Protein AF-W1TRA6-F1 (afdb_monomer)

Solvent-accessible surface area (backbone atoms only — not comparable to full-atom values): 19250 Å² total; per-residue (Å²): 145,89,87,81,85,88,68,60,71,65,55,54,52,32,76,76,65,80,54,91,78,86,80,77,79,82,75,81,84,79,90,75,91,81,86,90,72,86,76,73,81,73,82,76,50,39,65,29,49,35,28,29,36,78,81,44,56,52,32,71,88,65,50,73,51,59,74,89,54,41,71,39,74,30,41,27,71,40,44,36,75,48,94,48,99,77,22,70,32,33,32,30,26,48,100,70,77,43,41,40,34,51,74,32,44,49,72,65,74,67,90,50,66,87,36,74,45,66,35,48,90,89,65,43,65,60,58,52,15,58,77,55,74,40,49,51,49,41,41,26,50,71,58,74,49,57,95,84,59,81,88,49,67,67,43,74,37,50,53,55,43,45,57,65,75,72,66,61,69,58,81,48,58,31,53,45,44,28,53,52,50,62,73,40,49,78,34,68,39,58,38,93,74,38,92,63,40,7,37,20,50,26,52,53,28,45,51,39,47,73,76,45,100,50,68,58,78,67,54,46,28,56,49,43,58,60,50,36,46,75,71,69,28,54,66,47,66,60,47,93,94,57,55,63,38,40,26,22,37,41,25,25,44,29,74,97,48,92,44,25,29,36,34,35,23,61,41,67,35,84,65,48,38,46,43,29,37,39,23,35,74,74,68,93,62,73,71,46,98,81,72,53,59,49,72,73,44,92,74,42,32,24,54,20,35,80,46,51,30,34,34,43,94,86,34,38,30,20,38,74,84,62,79,41,73,56,28,30,48,56,25,32,32,33,73,121

Foldseek 3Di:
DPPDPPPDVVVVVCVVQVDDFDDDDDDPDDDDDDDDDDPDQDDAAAFFKKAFAQPFAAFPVRHGDDNVRHRDIFGFHAKAADDDPPARIWTQTPPVRTTHGPVRIDGDHDPQRFGKDAAAVPDDLCNLCVSLVHDSRRQQVQQVHDPPDDDDHRDMTGSRDNPPPCPPPPVDPLQLLLVLLVVQFQHQAADPLDPLGQAFQSSVQVSCVVSHVDGQSPAFLQCSLVSCVVVVWDWWWDDAPDWDARQKKWWFDFPPDPRTHIWGARGTDPQFKGWTKTWDQPDDQDQDPVRDRQCPPPSGHHGIHTFMWTADSVQWIHGPVNPTTGGGTGTITHDD

Structure (mmCIF, N/CA/C/O backbone):
data_AF-W1TRA6-F1
#
_entry.id   AF-W1TRA6-F1
#
loop_
_atom_site.group_PDB
_atom_site.id
_atom_site.type_s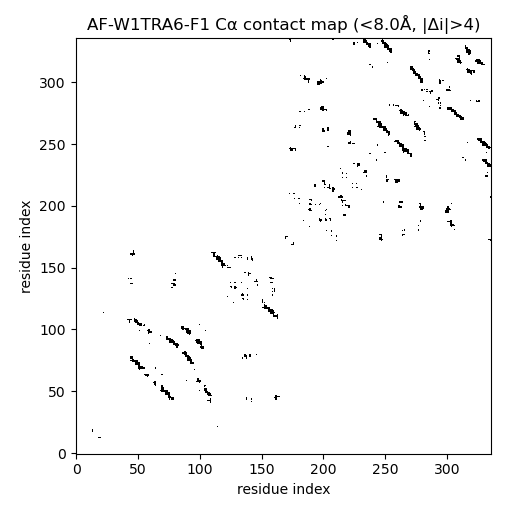ymbol
_atom_site.label_atom_id
_atom_site.label_alt_id
_atom_site.label_comp_id
_atom_site.label_asym_id
_atom_site.label_entity_id
_atom_site.label_seq_id
_atom_site.pdbx_PDB_ins_code
_atom_site.Cartn_x
_atom_site.Cartn_y
_atom_site.Cartn_z
_atom_site.occupancy
_atom_site.B_iso_or_equiv
_atom_site.auth_seq_id
_atom_site.auth_comp_id
_atom_site.auth_asym_id
_atom_site.auth_atom_id
_atom_site.pdbx_PDB_model_num
ATOM 1 N N . MET A 1 1 ? 8.112 -40.734 27.600 1.00 40.75 1 MET A N 1
ATOM 2 C CA . MET A 1 1 ? 8.498 -40.015 26.356 1.00 40.75 1 MET A CA 1
ATOM 3 C C . MET A 1 1 ? 7.394 -39.062 25.860 1.00 40.75 1 MET A C 1
ATOM 5 O O . MET A 1 1 ? 6.904 -39.219 24.749 1.00 40.75 1 MET A O 1
ATOM 9 N N . LYS A 1 2 ? 6.986 -38.050 26.647 1.00 40.84 2 LYS A N 1
ATOM 10 C CA . LYS A 1 2 ? 5.958 -37.070 26.217 1.00 40.84 2 LYS A CA 1
ATOM 11 C C . LYS A 1 2 ? 6.181 -35.637 26.740 1.00 40.84 2 LYS A C 1
ATOM 13 O O . LYS A 1 2 ? 5.244 -34.853 26.801 1.00 40.84 2 LYS A O 1
ATOM 18 N N . THR A 1 3 ? 7.429 -35.267 27.043 1.00 39.16 3 THR A N 1
ATOM 19 C CA . THR A 1 3 ? 7.753 -33.973 27.687 1.00 39.16 3 THR A CA 1
ATOM 20 C C . THR A 1 3 ? 8.986 -33.292 27.080 1.00 39.16 3 THR A C 1
ATOM 22 O O . THR A 1 3 ? 9.830 -32.763 27.786 1.00 39.16 3 THR A O 1
ATOM 25 N N . ARG A 1 4 ? 9.129 -33.328 25.746 1.00 37.06 4 ARG A N 1
ATOM 26 C CA . ARG A 1 4 ? 10.207 -32.613 25.020 1.00 37.06 4 ARG A CA 1
ATOM 27 C C . ARG A 1 4 ? 9.755 -31.875 23.749 1.00 37.06 4 ARG A C 1
ATOM 29 O O . ARG A 1 4 ? 10.585 -31.441 22.965 1.00 37.06 4 ARG A O 1
ATOM 36 N N . LYS A 1 5 ? 8.444 -31.706 23.527 1.00 36.06 5 LYS A N 1
ATOM 37 C CA . LYS A 1 5 ? 7.906 -30.946 22.373 1.00 36.06 5 LYS A CA 1
ATOM 38 C C . LYS A 1 5 ? 7.426 -29.528 22.708 1.00 36.06 5 LYS A C 1
ATOM 40 O O . LYS A 1 5 ? 6.992 -28.810 21.814 1.00 36.06 5 LYS A O 1
ATOM 45 N N . ARG A 1 6 ? 7.534 -29.099 23.968 1.00 45.22 6 ARG A N 1
ATOM 46 C CA . ARG A 1 6 ? 7.081 -27.783 24.439 1.00 45.22 6 ARG A CA 1
ATOM 47 C C . ARG A 1 6 ? 8.267 -26.917 24.872 1.00 45.22 6 ARG A C 1
ATOM 49 O O . ARG A 1 6 ? 8.358 -26.604 26.046 1.00 45.22 6 ARG A O 1
ATOM 56 N N . THR A 1 7 ? 9.214 -26.630 23.969 1.00 50.19 7 THR A N 1
ATOM 57 C CA . THR A 1 7 ? 10.270 -25.608 24.213 1.00 50.19 7 THR A CA 1
ATOM 58 C C . THR A 1 7 ? 11.126 -25.227 22.992 1.00 50.19 7 THR A C 1
ATOM 60 O O . THR A 1 7 ? 12.251 -24.776 23.145 1.00 50.19 7 THR A O 1
ATOM 63 N N . LEU A 1 8 ? 10.623 -25.362 21.760 1.00 35.00 8 LEU A N 1
ATOM 64 C CA . LEU A 1 8 ? 11.332 -24.829 20.577 1.00 35.00 8 LEU A CA 1
ATOM 65 C C . LEU A 1 8 ? 10.635 -23.605 19.974 1.00 35.00 8 LEU A C 1
ATOM 67 O O . LEU A 1 8 ? 11.306 -22.687 19.527 1.00 35.00 8 LEU A O 1
ATOM 71 N N . ARG A 1 9 ? 9.297 -23.525 20.036 1.00 36.19 9 ARG A N 1
ATOM 72 C CA . ARG A 1 9 ? 8.547 -22.361 19.528 1.00 36.19 9 ARG A CA 1
ATOM 73 C C . ARG A 1 9 ? 8.716 -21.096 20.375 1.00 36.19 9 ARG A C 1
ATOM 75 O O . ARG A 1 9 ? 8.796 -20.019 19.807 1.00 36.19 9 ARG A O 1
ATOM 82 N N . GLU A 1 10 ? 8.788 -21.215 21.698 1.00 35.94 10 GLU A N 1
ATOM 83 C CA . GLU A 1 10 ? 8.941 -20.055 22.597 1.00 35.94 10 GLU A CA 1
ATOM 84 C C . GLU A 1 10 ? 10.365 -19.479 22.549 1.00 35.94 10 GLU A C 1
ATOM 86 O O . GLU A 1 10 ? 10.544 -18.263 22.525 1.00 35.94 10 GLU A O 1
ATOM 91 N N . VAL A 1 11 ? 11.374 -20.347 22.415 1.00 35.94 11 VAL A N 1
ATOM 92 C CA . VAL A 1 11 ? 12.784 -19.945 22.287 1.00 35.94 11 VAL A CA 1
ATOM 93 C C . VAL A 1 11 ? 13.057 -19.287 20.926 1.00 35.94 11 VAL A C 1
ATOM 95 O O . VAL A 1 11 ? 13.769 -18.288 20.864 1.00 35.94 11 VAL A O 1
ATOM 98 N N . LEU A 1 12 ? 12.433 -19.770 19.841 1.00 33.88 12 LEU A N 1
ATOM 99 C CA . LEU A 1 12 ? 12.624 -19.195 18.501 1.00 33.88 12 LEU A CA 1
ATOM 100 C C . LEU A 1 12 ? 11.978 -17.805 18.345 1.00 33.88 12 LEU A C 1
ATOM 102 O O . LEU A 1 12 ? 12.498 -16.969 17.615 1.00 33.88 12 LEU A O 1
ATOM 106 N N . VAL A 1 13 ? 10.861 -17.537 19.034 1.00 33.56 13 VAL A N 1
ATOM 107 C CA . VAL A 1 13 ? 10.188 -16.222 18.995 1.00 33.56 13 VAL A CA 1
ATOM 108 C C . VAL A 1 13 ? 10.982 -15.173 19.781 1.00 33.56 13 VAL A C 1
ATOM 110 O O . VAL A 1 13 ? 11.154 -14.056 19.298 1.00 33.56 13 VAL A O 1
ATOM 113 N N . SER A 1 14 ? 11.546 -15.543 20.936 1.00 32.81 14 SER A N 1
ATOM 114 C CA . SER A 1 14 ? 12.425 -14.665 21.726 1.00 32.81 14 SER A CA 1
ATOM 115 C C . SER A 1 14 ? 13.677 -14.238 20.940 1.00 32.81 14 SER A C 1
ATOM 117 O O . SER A 1 14 ? 13.998 -13.048 20.881 1.00 32.81 14 SER A O 1
ATOM 119 N N . ALA A 1 15 ? 14.314 -15.184 20.238 1.00 32.25 15 ALA A N 1
ATOM 120 C CA . ALA A 1 15 ? 15.554 -14.954 19.494 1.00 32.25 15 ALA A CA 1
ATOM 121 C C . ALA A 1 15 ? 15.402 -14.068 18.239 1.00 32.25 15 ALA A C 1
ATOM 123 O O . ALA A 1 15 ? 16.391 -13.514 17.768 1.00 32.25 15 ALA A O 1
ATOM 124 N N . ILE A 1 16 ? 14.186 -13.906 17.702 1.00 35.53 16 ILE A N 1
ATOM 125 C CA . ILE A 1 16 ? 13.935 -13.107 16.485 1.00 35.53 16 ILE A CA 1
ATOM 126 C C . ILE A 1 16 ? 13.454 -11.684 16.823 1.00 35.53 16 ILE A C 1
ATOM 128 O O . ILE A 1 16 ? 13.618 -10.775 16.012 1.00 35.53 16 ILE A O 1
ATOM 132 N N . THR A 1 17 ? 12.884 -11.456 18.014 1.00 39.97 17 THR A N 1
ATOM 133 C CA . THR A 1 17 ? 12.287 -10.151 18.368 1.00 39.97 17 THR A CA 1
ATOM 134 C C . THR A 1 17 ? 12.957 -9.411 19.526 1.00 39.97 17 THR A C 1
ATOM 136 O O . THR A 1 17 ? 12.647 -8.238 19.724 1.00 39.97 17 THR A O 1
ATOM 139 N N . GLY A 1 18 ? 13.838 -10.052 20.304 1.00 32.25 18 GLY A N 1
ATOM 140 C CA . GLY A 1 18 ? 14.474 -9.422 21.471 1.00 32.25 18 GLY A CA 1
ATOM 141 C C . GLY A 1 18 ? 13.477 -8.981 22.554 1.00 32.25 18 GLY A C 1
ATOM 142 O O . GLY A 1 18 ? 13.694 -7.972 23.219 1.00 32.25 18 GLY A O 1
ATOM 143 N N . VAL A 1 19 ? 12.349 -9.688 22.702 1.00 36.12 19 VAL A N 1
ATOM 144 C CA . VAL A 1 19 ? 11.272 -9.336 23.643 1.00 36.12 19 VAL A CA 1
ATOM 145 C C . VAL A 1 19 ? 11.125 -10.425 24.695 1.00 36.12 19 VAL A C 1
ATOM 147 O O . VAL A 1 19 ? 10.826 -11.572 24.369 1.00 36.12 19 VAL A O 1
ATOM 150 N N . GLU A 1 20 ? 11.243 -10.043 25.963 1.00 31.42 20 GLU A N 1
ATOM 151 C CA . GLU A 1 20 ? 10.774 -10.848 27.086 1.00 31.42 20 GLU A CA 1
ATOM 152 C C . GLU A 1 20 ? 9.262 -10.605 27.258 1.00 31.42 20 GLU A C 1
ATOM 154 O O . GLU A 1 20 ? 8.820 -9.523 27.647 1.00 31.42 20 GLU A O 1
ATOM 159 N N . VAL A 1 21 ? 8.441 -11.586 26.872 1.00 35.25 21 VAL A N 1
ATOM 160 C CA . VAL A 1 21 ? 6.974 -11.520 26.971 1.00 35.25 21 VAL A CA 1
ATOM 161 C C . VAL A 1 21 ? 6.545 -12.234 28.251 1.00 35.25 21 VAL A C 1
ATOM 163 O O . VAL A 1 21 ? 6.645 -13.456 28.338 1.00 35.25 21 VAL A O 1
ATOM 166 N N . LYS A 1 22 ? 6.020 -11.500 29.239 1.00 34.78 22 LYS A N 1
ATOM 167 C CA . LYS A 1 22 ? 5.348 -12.120 30.391 1.00 34.78 22 LYS A CA 1
ATOM 168 C C . LYS A 1 22 ? 3.914 -12.486 30.018 1.00 34.78 22 LYS A C 1
ATOM 170 O O . LYS A 1 22 ? 3.011 -11.659 30.083 1.00 34.78 22 LYS A O 1
ATOM 175 N N . THR A 1 23 ? 3.691 -13.744 29.656 1.00 30.03 23 THR A N 1
ATOM 176 C CA . THR A 1 23 ? 2.351 -14.342 29.684 1.00 30.03 23 THR A CA 1
ATOM 177 C C . THR A 1 23 ? 1.952 -14.604 31.131 1.00 30.03 23 THR A C 1
ATOM 179 O O . THR A 1 23 ? 2.530 -15.473 31.782 1.00 30.03 23 THR A O 1
ATOM 182 N N . ILE A 1 24 ? 0.964 -13.870 31.640 1.00 31.66 24 ILE A N 1
ATOM 183 C CA . ILE A 1 24 ? 0.306 -14.217 32.902 1.00 31.66 24 ILE A CA 1
ATOM 184 C C . ILE A 1 24 ? -0.735 -15.289 32.573 1.00 31.66 24 ILE A C 1
ATOM 186 O O . ILE A 1 24 ? -1.640 -15.063 31.771 1.00 31.66 24 ILE A O 1
ATOM 190 N N . VAL A 1 25 ? -0.578 -16.479 33.154 1.00 28.67 25 VAL A N 1
ATOM 191 C CA . VAL A 1 25 ? -1.605 -17.525 33.104 1.00 28.67 25 VAL A CA 1
ATOM 192 C C . VAL A 1 25 ? -2.784 -17.038 33.955 1.00 28.67 25 VAL A C 1
ATOM 194 O O . VAL A 1 25 ? -2.556 -16.683 35.112 1.00 28.67 25 VAL A O 1
ATOM 197 N N . PRO A 1 26 ? -4.020 -16.977 33.431 1.00 28.27 26 PRO A N 1
ATOM 198 C CA . PRO A 1 26 ? -5.157 -16.566 34.239 1.00 28.27 26 PRO A CA 1
ATOM 199 C C . PRO A 1 26 ? -5.402 -17.595 35.348 1.00 28.27 26 PRO A C 1
ATOM 201 O O . PRO A 1 26 ? -5.515 -18.794 35.083 1.00 28.27 26 PRO A O 1
ATOM 204 N N . SER A 1 27 ? -5.481 -17.119 36.590 1.00 24.61 27 SER A N 1
ATOM 205 C CA . SER A 1 27 ? -5.966 -17.909 37.722 1.00 24.61 27 SER A CA 1
ATOM 206 C C . SER A 1 27 ? -7.404 -18.376 37.449 1.00 24.61 27 SER A C 1
ATOM 208 O O . SER A 1 27 ? -8.185 -17.609 36.875 1.00 24.61 27 SER A O 1
ATOM 210 N N . PRO A 1 28 ? -7.787 -19.605 37.841 1.00 24.41 28 PRO A N 1
ATOM 211 C CA . PRO A 1 28 ? -9.157 -20.078 37.674 1.00 24.41 28 PRO A CA 1
ATOM 212 C C . PRO A 1 28 ? -10.134 -19.173 38.449 1.00 24.41 28 PRO A C 1
ATOM 214 O O . PRO A 1 28 ? -9.798 -18.718 39.546 1.00 24.41 28 PRO A O 1
ATOM 217 N N . PRO A 1 29 ? -11.328 -18.884 37.899 1.00 29.11 29 PRO A N 1
ATOM 218 C CA . PRO A 1 29 ? -12.287 -18.009 38.555 1.00 29.11 29 PRO A CA 1
ATOM 219 C C . PRO A 1 29 ? -12.791 -18.652 39.851 1.00 29.11 29 PRO A C 1
ATOM 221 O O . PRO A 1 29 ? -13.374 -19.735 39.837 1.00 29.11 29 PRO A O 1
ATOM 224 N N . SER A 1 30 ? -12.565 -17.956 40.967 1.00 25.48 30 SER A N 1
ATOM 225 C CA . SER A 1 30 ? -13.225 -18.235 42.240 1.00 25.48 30 SER A CA 1
ATOM 226 C C . SER A 1 30 ? -14.716 -17.929 42.100 1.00 25.48 30 SER A C 1
ATOM 228 O O . SER A 1 30 ? -15.107 -16.836 41.684 1.00 25.48 30 SER A O 1
ATOM 230 N N . SER A 1 31 ? -15.548 -18.916 42.408 1.00 26.72 31 SER A N 1
ATOM 231 C CA . SER A 1 31 ? -17.000 -18.826 42.384 1.00 26.72 31 SER A CA 1
ATOM 232 C C . SER A 1 31 ? -17.516 -17.998 43.560 1.00 26.72 31 SER A C 1
ATOM 234 O O . SER A 1 31 ? -17.548 -18.496 44.681 1.00 26.72 31 SER A O 1
ATOM 236 N N . THR A 1 32 ? -18.013 -16.791 43.295 1.00 25.30 32 THR A N 1
ATOM 237 C CA . THR A 1 32 ? -19.044 -16.154 44.131 1.00 25.30 32 THR A CA 1
ATOM 238 C C . THR A 1 32 ? -19.856 -15.169 43.294 1.00 25.30 32 THR A C 1
ATOM 240 O O . THR A 1 32 ? -19.314 -14.267 42.661 1.00 25.30 32 THR A O 1
ATOM 243 N N . VAL A 1 33 ? -21.166 -15.401 43.278 1.00 31.25 33 VAL A N 1
ATOM 244 C CA . VAL A 1 33 ? -22.212 -14.618 42.611 1.00 31.25 33 VAL A CA 1
ATOM 245 C C . VAL A 1 33 ? -22.435 -13.295 43.354 1.00 31.25 33 VAL A C 1
ATOM 247 O O . VAL A 1 33 ? -22.518 -13.289 44.579 1.00 31.25 33 VAL A O 1
ATOM 250 N N . GLY A 1 34 ? -22.591 -12.192 42.616 1.00 22.73 34 GLY A N 1
ATOM 251 C CA . GLY A 1 34 ? -22.995 -10.883 43.140 1.00 22.73 34 GLY A CA 1
ATOM 252 C C . GLY A 1 34 ? -23.420 -9.935 42.014 1.00 22.73 34 GLY A C 1
ATOM 253 O O . GLY A 1 34 ? -22.661 -9.687 41.086 1.00 22.73 34 GLY A O 1
ATOM 254 N N . SER A 1 35 ? -24.668 -9.474 42.082 1.00 26.52 35 SER A N 1
ATOM 255 C CA . SER A 1 35 ? -25.428 -8.726 41.070 1.00 26.52 35 SER A CA 1
ATOM 256 C C . SER A 1 35 ? -25.075 -7.228 40.978 1.00 26.52 35 SER A C 1
ATOM 258 O O . SER A 1 35 ? -24.574 -6.637 41.929 1.00 26.52 35 SER A O 1
ATOM 260 N N . SER A 1 36 ? -25.504 -6.615 39.866 1.00 27.03 36 SER A N 1
ATOM 261 C CA . SER A 1 36 ? -25.770 -5.183 39.627 1.00 27.03 36 SER A CA 1
ATOM 262 C C . SER A 1 36 ? -24.609 -4.279 39.179 1.00 27.03 36 SER A C 1
ATOM 264 O O . SER A 1 36 ? -23.865 -3.693 39.955 1.00 27.03 36 SER A O 1
ATOM 266 N N . GLY A 1 37 ? -24.541 -4.088 37.861 1.00 24.66 37 GLY A N 1
ATOM 267 C CA . GLY A 1 37 ? -23.841 -2.995 37.195 1.00 24.66 37 GLY A CA 1
ATOM 268 C C . GLY A 1 37 ? -24.177 -3.042 35.707 1.00 24.66 37 GLY A C 1
ATOM 269 O O . GLY A 1 37 ? -23.977 -4.075 35.071 1.00 24.66 37 GLY A O 1
ATOM 270 N N . THR A 1 38 ? -24.737 -1.965 35.149 1.00 23.64 38 THR A N 1
ATOM 271 C CA . THR A 1 38 ? -24.957 -1.828 33.700 1.00 23.64 38 THR A CA 1
ATOM 272 C C . THR A 1 38 ? -23.654 -2.186 32.976 1.00 23.64 38 THR A C 1
ATOM 274 O O . THR A 1 38 ? -22.632 -1.557 33.269 1.00 23.64 38 THR A O 1
ATOM 277 N N . PRO A 1 39 ? -23.628 -3.186 32.073 1.00 28.61 39 PRO A N 1
ATOM 278 C CA . PRO A 1 39 ? -22.378 -3.605 31.465 1.00 28.61 39 PRO A CA 1
ATOM 279 C C . PRO A 1 39 ? -21.816 -2.438 30.654 1.00 28.61 39 PRO A C 1
A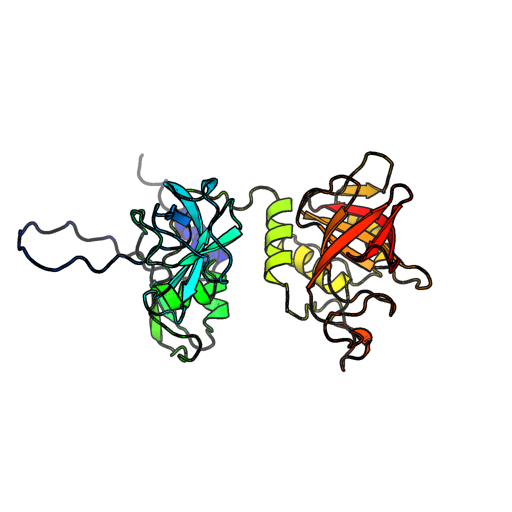TOM 281 O O . PRO A 1 39 ? -22.453 -1.955 29.717 1.00 28.61 39 PRO A O 1
ATOM 284 N N . SER A 1 40 ? -20.623 -1.968 31.026 1.00 35.50 40 SER A N 1
ATOM 285 C CA . SER A 1 40 ? -19.842 -1.041 30.207 1.00 35.50 40 SER A CA 1
ATOM 286 C C . SER A 1 40 ? -19.758 -1.623 28.797 1.00 35.50 40 SER A C 1
ATOM 288 O O . SER A 1 40 ? -19.234 -2.728 28.624 1.00 35.50 40 SER A O 1
ATOM 290 N N . LYS A 1 41 ? -20.339 -0.923 27.809 1.00 54.94 41 LYS A N 1
ATOM 291 C CA . LYS A 1 41 ? -20.381 -1.367 26.408 1.00 54.94 41 LYS A CA 1
ATOM 292 C C . LYS A 1 41 ? -18.944 -1.703 26.001 1.00 54.94 41 LYS A C 1
ATOM 294 O O . LYS A 1 41 ? -18.084 -0.822 25.964 1.00 54.94 41 LYS A O 1
ATOM 299 N N . SER A 1 42 ? -18.664 -2.993 25.824 1.00 66.69 42 SER A N 1
ATOM 300 C CA . SER A 1 42 ? -17.303 -3.484 25.617 1.00 66.69 42 SER A CA 1
ATOM 301 C C . SER A 1 42 ? -16.724 -2.855 24.352 1.00 66.69 42 SER A C 1
ATOM 303 O O . SER A 1 42 ? -17.406 -2.767 23.334 1.00 66.69 42 SER A O 1
ATOM 305 N N . ILE A 1 43 ? -15.475 -2.388 24.417 1.00 79.88 43 ILE A N 1
ATOM 306 C CA . ILE A 1 43 ? -14.810 -1.789 23.257 1.00 79.88 43 ILE A CA 1
ATOM 307 C C . ILE A 1 43 ? -14.618 -2.877 22.203 1.00 79.88 43 ILE A C 1
ATOM 309 O O . ILE A 1 43 ? -13.921 -3.858 22.452 1.00 79.88 43 ILE A O 1
ATOM 313 N N . TYR A 1 44 ? -15.192 -2.676 21.020 1.00 87.12 44 TYR A N 1
ATOM 314 C CA . TYR A 1 44 ? -14.917 -3.531 19.870 1.00 87.12 44 TYR A CA 1
ATOM 315 C C . TYR A 1 44 ? -13.535 -3.231 19.292 1.00 87.12 44 TYR A C 1
ATOM 317 O O . TYR A 1 44 ? -13.182 -2.067 19.072 1.00 87.12 44 TYR A O 1
ATOM 325 N N . LEU A 1 45 ? -12.748 -4.274 19.053 1.00 83.31 45 LEU A N 1
ATOM 326 C CA . LEU A 1 45 ? -11.384 -4.166 18.548 1.00 83.31 45 LEU A CA 1
ATOM 327 C C . LEU A 1 45 ? -11.328 -4.519 17.063 1.00 83.31 45 LEU A C 1
ATOM 329 O O . LEU A 1 45 ? -12.235 -5.133 16.504 1.00 83.31 45 LEU A O 1
ATOM 333 N N . VAL A 1 46 ? -10.227 -4.150 16.405 1.00 77.56 46 VAL A N 1
ATOM 334 C CA . VAL A 1 46 ? -9.939 -4.621 15.040 1.00 77.56 46 VAL A CA 1
ATOM 335 C C . VAL A 1 46 ? -10.140 -6.144 14.978 1.00 77.56 46 VAL A C 1
ATOM 337 O O . VAL A 1 46 ? -9.909 -6.847 15.954 1.00 77.56 46 VAL A O 1
ATOM 340 N N . GLY A 1 47 ? -10.635 -6.669 13.860 1.00 74.25 47 GLY A N 1
ATOM 341 C CA . GLY A 1 47 ? -10.900 -8.100 13.695 1.00 74.25 47 GLY A CA 1
ATOM 342 C C . GLY A 1 47 ? -12.197 -8.626 14.322 1.00 74.25 47 GLY A C 1
ATOM 343 O O . GLY A 1 47 ? -12.646 -9.690 13.886 1.00 74.25 47 GLY A O 1
ATOM 344 N N . ASP A 1 48 ? -12.835 -7.896 15.246 1.00 84.06 48 ASP A N 1
ATOM 345 C CA . ASP A 1 48 ? -14.202 -8.206 15.681 1.00 84.06 48 ASP A CA 1
ATOM 346 C C . ASP A 1 48 ? -15.192 -8.041 14.520 1.00 84.06 48 ASP A C 1
ATOM 348 O O . ASP A 1 48 ? -14.866 -7.522 13.448 1.00 84.06 48 ASP A O 1
ATOM 352 N N . SER A 1 49 ? -16.412 -8.535 14.708 1.00 87.62 49 SER A N 1
ATOM 353 C CA . SER A 1 49 ? -17.484 -8.429 13.721 1.00 87.62 49 SER A CA 1
ATOM 354 C C . SER A 1 49 ? -18.671 -7.684 14.311 1.00 87.62 49 SER A C 1
ATOM 356 O O . SER A 1 49 ? -19.131 -8.015 15.401 1.00 87.62 49 SER A O 1
ATOM 358 N N . LEU A 1 50 ? -19.146 -6.681 13.579 1.00 90.81 50 LEU A N 1
ATOM 359 C CA . LEU A 1 50 ? -20.223 -5.791 13.982 1.00 90.81 50 LEU A CA 1
ATOM 360 C C . LEU A 1 50 ? -21.368 -5.837 12.996 1.00 90.81 50 LEU A C 1
ATOM 362 O O . LEU A 1 50 ? -21.169 -5.700 11.788 1.00 90.81 50 LEU A O 1
ATOM 366 N N . ARG A 1 51 ? -22.572 -5.974 13.534 1.00 94.38 51 ARG A N 1
ATOM 367 C CA . ARG A 1 51 ? -23.810 -5.787 12.801 1.00 94.38 51 ARG A CA 1
ATOM 368 C C . ARG A 1 51 ? -24.145 -4.304 12.748 1.00 94.38 51 ARG A C 1
ATOM 370 O O . ARG A 1 51 ? -24.181 -3.649 13.786 1.00 94.38 51 ARG A O 1
ATOM 377 N N . VAL A 1 52 ? -24.400 -3.782 11.549 1.00 93.69 52 VAL A N 1
ATOM 378 C CA . VAL A 1 52 ? -24.925 -2.418 11.379 1.00 93.69 52 VAL A CA 1
ATOM 379 C C . VAL A 1 52 ? -26.414 -2.434 11.699 1.00 93.69 52 VAL A C 1
ATOM 381 O O . VAL A 1 52 ? -27.167 -3.219 11.123 1.00 93.69 52 VAL A O 1
ATOM 384 N N . LEU A 1 53 ? -26.845 -1.586 12.625 1.00 95.56 53 LEU A N 1
ATOM 385 C CA . LEU A 1 53 ? -28.206 -1.605 13.150 1.00 95.56 53 LEU A CA 1
ATOM 386 C C . LEU A 1 53 ? -29.223 -1.053 12.132 1.00 95.56 53 LEU A C 1
ATOM 388 O O . LEU A 1 53 ? -28.888 -0.162 11.347 1.00 95.56 53 LEU A O 1
ATOM 392 N N . PRO A 1 54 ? -30.480 -1.540 12.127 1.00 95.44 54 PRO A N 1
ATOM 393 C CA . PRO A 1 54 ? -31.516 -1.059 11.205 1.00 95.44 54 PRO A CA 1
ATOM 394 C C . PRO A 1 54 ? -31.794 0.449 11.278 1.00 95.44 54 PRO A C 1
ATOM 396 O O . PRO A 1 54 ? -32.146 1.054 10.266 1.00 95.44 54 PRO A O 1
ATOM 399 N N . HIS A 1 55 ? -31.607 1.071 12.447 1.00 95.00 55 HIS A N 1
ATOM 400 C CA . HIS A 1 55 ? -31.807 2.511 12.637 1.00 95.00 55 HIS A CA 1
ATOM 401 C C . HIS A 1 55 ? -30.638 3.373 12.148 1.00 95.00 55 HIS A C 1
ATOM 403 O O . HIS A 1 55 ? -30.761 4.595 12.147 1.00 95.00 55 HIS A O 1
ATOM 409 N N . ALA A 1 56 ? -29.517 2.777 11.733 1.00 93.44 56 ALA A N 1
ATOM 410 C CA . ALA A 1 56 ? -28.352 3.522 11.275 1.00 93.44 56 ALA A CA 1
ATOM 411 C C . ALA A 1 56 ? -28.713 4.383 10.050 1.00 93.44 56 ALA A C 1
ATOM 413 O O . ALA A 1 56 ? -29.205 3.872 9.035 1.00 93.44 56 ALA A O 1
ATOM 414 N N . THR A 1 57 ? -28.488 5.697 10.134 1.00 91.62 57 THR A N 1
ATOM 415 C CA . THR A 1 57 ? -28.908 6.642 9.081 1.00 91.62 57 THR A CA 1
ATOM 416 C C . THR A 1 57 ? -27.750 7.143 8.228 1.00 91.62 57 THR A C 1
ATOM 418 O O . THR A 1 57 ? -27.875 7.159 7.002 1.00 91.62 57 THR A O 1
ATOM 421 N N . HIS A 1 58 ? -26.622 7.504 8.842 1.00 90.56 58 HIS A N 1
ATOM 422 C CA . HIS A 1 58 ? -25.480 8.106 8.159 1.00 90.56 58 HIS A CA 1
ATOM 423 C C . HIS A 1 58 ? -24.163 7.485 8.622 1.00 90.56 58 HIS A C 1
ATOM 425 O O . HIS A 1 58 ? -23.992 7.135 9.788 1.00 90.56 58 HIS A O 1
ATOM 431 N N . TYR A 1 59 ? -23.217 7.359 7.695 1.00 86.44 59 TYR A N 1
ATOM 432 C CA . TYR A 1 59 ? -21.832 7.070 8.031 1.00 86.44 59 TYR A CA 1
ATOM 433 C C . TYR A 1 59 ? -21.253 8.222 8.852 1.00 86.44 59 TYR A C 1
ATOM 435 O O . TYR A 1 59 ? -21.744 9.350 8.807 1.00 86.44 59 TYR A O 1
ATOM 443 N N . GLN A 1 60 ? -20.137 7.974 9.533 1.00 87.62 60 GLN A N 1
ATOM 444 C CA . GLN A 1 60 ? -19.403 9.003 10.275 1.00 87.62 60 GLN A CA 1
ATOM 445 C C . GLN A 1 60 ? -19.085 10.238 9.413 1.00 87.62 60 GLN A C 1
ATOM 447 O O . GLN A 1 60 ? -19.018 11.350 9.933 1.00 87.62 60 GLN A O 1
ATOM 452 N N . THR A 1 61 ? -18.880 10.037 8.112 1.00 76.38 61 THR A N 1
ATOM 453 C CA . THR A 1 61 ? -18.573 11.050 7.093 1.00 76.38 61 THR A CA 1
ATOM 454 C C . THR A 1 61 ? -19.803 11.809 6.571 1.00 76.38 61 THR A C 1
ATOM 456 O O . THR A 1 61 ? -19.651 12.702 5.744 1.00 76.38 61 THR A O 1
ATOM 459 N N . GLY A 1 62 ? -21.008 11.485 7.050 1.00 79.25 62 GLY A N 1
ATOM 460 C CA . GLY A 1 62 ? -22.250 12.200 6.748 1.00 79.25 62 GLY A CA 1
ATOM 461 C C . GLY A 1 62 ? -23.055 11.654 5.566 1.00 79.25 62 GLY A C 1
ATOM 462 O O . GLY A 1 62 ? -24.207 12.036 5.404 1.00 79.25 62 GLY A O 1
ATOM 463 N N . GLN A 1 63 ? -22.517 10.742 4.749 1.00 76.44 63 GLN A N 1
ATOM 464 C CA . GLN A 1 63 ? -23.285 10.102 3.673 1.00 76.44 63 GLN A CA 1
ATOM 465 C C . GLN A 1 63 ? -24.336 9.145 4.249 1.00 76.44 63 GLN A C 1
ATOM 467 O O . GLN A 1 63 ? -24.090 8.475 5.252 1.00 76.44 63 GLN A O 1
ATOM 472 N N . LYS A 1 64 ? -25.492 9.033 3.584 1.00 80.50 64 LYS A N 1
ATOM 473 C CA . LYS A 1 64 ? -26.550 8.086 3.967 1.00 80.50 64 LYS A CA 1
ATOM 474 C C . LYS A 1 64 ? -26.058 6.639 3.895 1.00 80.50 64 LYS A C 1
ATOM 476 O O . LYS A 1 64 ? -25.422 6.239 2.920 1.00 80.50 64 LYS A O 1
ATOM 481 N N . ILE A 1 65 ? -26.417 5.842 4.899 1.00 80.31 65 ILE A N 1
ATOM 482 C CA . ILE A 1 65 ? -26.165 4.398 4.912 1.00 80.31 65 ILE A CA 1
ATOM 483 C C . ILE A 1 65 ? -27.195 3.711 4.020 1.00 80.31 65 ILE A C 1
ATOM 485 O O . ILE A 1 65 ? -28.404 3.809 4.248 1.00 80.31 65 ILE A O 1
ATOM 489 N N . ALA A 1 66 ? -26.711 2.988 3.013 1.00 80.88 66 ALA A N 1
ATOM 490 C CA . ALA A 1 66 ? -27.566 2.248 2.096 1.00 80.88 66 ALA A CA 1
ATOM 491 C C . ALA A 1 66 ? -28.313 1.107 2.811 1.00 80.88 66 ALA A C 1
ATOM 493 O O . ALA A 1 66 ? -27.764 0.446 3.692 1.00 80.88 66 ALA A O 1
ATOM 494 N N . ASN A 1 67 ? -29.555 0.825 2.402 1.00 84.81 67 ASN A N 1
ATOM 495 C CA . ASN A 1 67 ? -30.388 -0.201 3.046 1.00 84.81 67 ASN A CA 1
ATOM 496 C C . ASN A 1 67 ? -29.751 -1.596 3.029 1.00 84.81 67 ASN A C 1
ATOM 498 O O . ASN A 1 67 ? -29.888 -2.330 4.001 1.00 84.81 67 ASN A O 1
ATOM 502 N N . TRP A 1 68 ? -28.995 -1.939 1.979 1.00 85.12 68 TRP A N 1
ATOM 503 C CA . TRP A 1 68 ? -28.299 -3.227 1.890 1.00 85.12 68 TRP A CA 1
ATOM 504 C C . TRP A 1 68 ? -27.198 -3.403 2.943 1.00 85.12 68 TRP A C 1
ATOM 506 O O . TRP A 1 68 ? -26.756 -4.527 3.161 1.00 85.12 68 TRP A O 1
ATOM 516 N N . VAL A 1 69 ? -26.751 -2.318 3.583 1.00 84.44 69 VAL A N 1
ATOM 517 C CA . VAL A 1 69 ? -25.736 -2.358 4.643 1.00 84.44 69 VAL A CA 1
ATOM 518 C C . VAL A 1 69 ? -26.349 -2.706 5.996 1.00 84.44 69 VAL A C 1
ATOM 520 O O . VAL A 1 69 ? -25.720 -3.339 6.840 1.00 84.44 69 VAL A O 1
ATOM 523 N N . LYS A 1 70 ? -27.602 -2.311 6.207 1.00 93.00 70 LYS A N 1
ATOM 524 C CA . LYS A 1 70 ? -28.294 -2.438 7.486 1.00 93.00 70 LYS A CA 1
ATOM 525 C C . LYS A 1 70 ? -28.661 -3.895 7.759 1.00 93.00 70 LYS A C 1
ATOM 527 O O . LYS A 1 70 ? -29.008 -4.652 6.858 1.00 93.00 70 LYS A O 1
ATOM 532 N N . GLY A 1 71 ? -28.570 -4.295 9.021 1.00 89.50 71 GLY A N 1
ATOM 533 C CA . GLY A 1 71 ? -28.844 -5.651 9.485 1.00 89.50 71 GLY A CA 1
ATOM 534 C C . GLY A 1 71 ? -27.753 -6.678 9.165 1.00 89.50 71 GLY A C 1
ATOM 535 O O . GLY A 1 71 ? -27.853 -7.798 9.666 1.00 89.50 71 GLY A O 1
ATOM 536 N N . ARG A 1 72 ? -26.720 -6.318 8.389 1.00 89.75 72 ARG A N 1
ATOM 537 C CA . ARG A 1 72 ? -25.597 -7.196 8.028 1.00 89.75 72 ARG A CA 1
ATOM 538 C C . ARG A 1 72 ? -24.416 -7.030 8.975 1.00 89.75 72 ARG A C 1
ATOM 540 O O . ARG A 1 72 ? -24.206 -5.957 9.539 1.00 89.75 72 ARG A O 1
ATOM 547 N N . THR A 1 73 ? -23.633 -8.099 9.097 1.00 91.25 73 THR A N 1
ATOM 548 C CA . THR A 1 73 ? -22.424 -8.153 9.921 1.00 91.25 73 THR A CA 1
ATOM 549 C C . THR A 1 73 ? -21.172 -7.977 9.073 1.00 91.25 73 THR A C 1
ATOM 551 O O . THR A 1 73 ? -21.014 -8.624 8.039 1.00 91.25 73 THR A O 1
ATOM 554 N N . TYR A 1 74 ? -20.261 -7.132 9.547 1.00 85.19 74 TYR A N 1
ATOM 555 C CA . TYR A 1 74 ? -19.008 -6.791 8.889 1.00 85.19 74 TYR A CA 1
ATOM 556 C C . TYR A 1 74 ? -17.843 -6.880 9.855 1.00 85.19 74 TYR A C 1
ATOM 558 O O . TYR A 1 74 ? -17.969 -6.590 11.042 1.00 85.19 74 TYR A O 1
ATOM 566 N N . LYS A 1 75 ? -16.675 -7.219 9.326 1.00 83.81 75 LYS A N 1
ATOM 567 C CA . LYS A 1 75 ? -15.444 -7.250 10.103 1.00 83.81 75 LYS A CA 1
ATOM 568 C C . LYS A 1 75 ? -14.877 -5.844 10.298 1.00 83.81 75 LYS A C 1
ATOM 570 O O . LYS A 1 75 ? -14.845 -5.056 9.356 1.00 83.81 75 LYS A O 1
ATOM 575 N N . ILE A 1 76 ? -14.367 -5.547 11.489 1.00 83.69 76 ILE A N 1
ATOM 576 C CA . ILE A 1 76 ? -13.691 -4.282 11.785 1.00 83.69 76 ILE A CA 1
ATOM 577 C C . ILE A 1 76 ? -12.277 -4.310 11.203 1.00 83.69 76 ILE A C 1
ATOM 579 O O . ILE A 1 76 ? -11.458 -5.160 11.559 1.00 83.69 76 ILE A O 1
ATOM 583 N N . LEU A 1 77 ? -11.971 -3.353 10.332 1.00 71.56 77 LEU A N 1
ATOM 584 C CA . LEU A 1 77 ? -10.633 -3.132 9.785 1.00 71.56 77 LEU A CA 1
ATOM 585 C C . LEU A 1 77 ? -9.830 -2.144 10.625 1.00 71.56 77 LEU A C 1
ATOM 587 O O . LEU A 1 77 ? -8.629 -2.321 10.807 1.00 71.56 77 LEU A O 1
ATOM 591 N N . GLN A 1 78 ? -10.484 -1.093 11.117 1.00 75.75 78 GLN A N 1
ATOM 592 C CA . GLN A 1 78 ? -9.861 -0.044 11.918 1.00 75.75 78 GLN A CA 1
ATOM 593 C C . GLN A 1 78 ? -10.858 0.511 12.931 1.00 75.75 78 GLN A C 1
ATOM 595 O O . GLN A 1 78 ? -12.069 0.487 12.710 1.00 75.75 78 GLN A O 1
ATOM 600 N N . VAL A 1 79 ? -10.329 1.056 14.021 1.00 83.12 79 VAL A N 1
ATOM 601 C CA . VAL A 1 79 ? -11.083 1.806 15.023 1.00 83.12 79 VAL A CA 1
ATOM 602 C C . VAL A 1 79 ? -10.384 3.136 15.267 1.00 83.12 79 VAL A C 1
ATOM 604 O O . VAL A 1 79 ? -9.155 3.208 15.216 1.00 83.12 79 VAL A O 1
ATOM 607 N N . LYS A 1 80 ? -11.163 4.189 15.510 1.00 79.69 80 LYS A N 1
ATOM 608 C CA . LYS A 1 80 ? -10.652 5.504 15.909 1.00 79.69 80 LYS A CA 1
ATOM 609 C C . LYS A 1 80 ? -11.584 6.168 16.916 1.00 79.69 80 LYS A C 1
ATOM 611 O O . LYS A 1 80 ? -12.787 5.896 16.921 1.00 79.69 80 LYS A O 1
ATOM 616 N N . ASN A 1 81 ? -11.030 7.076 17.713 1.00 81.81 81 ASN A N 1
ATOM 617 C CA . ASN A 1 81 ? -11.823 7.999 18.521 1.00 81.81 81 ASN A CA 1
ATOM 618 C C . ASN A 1 81 ? -12.500 9.036 17.614 1.00 81.81 81 ASN A C 1
ATOM 620 O O . ASN A 1 81 ? -11.913 9.481 16.624 1.00 81.81 81 ASN A O 1
ATOM 624 N N . VAL A 1 82 ? -13.725 9.429 17.955 1.00 83.50 82 VAL A N 1
ATOM 625 C CA . VAL A 1 82 ? -14.459 10.510 17.283 1.00 83.50 82 VAL A CA 1
ATOM 626 C C . VAL A 1 82 ? -15.125 11.418 18.313 1.00 83.50 82 VAL A C 1
ATOM 628 O O . VAL A 1 82 ? -15.334 11.029 19.458 1.00 83.50 82 VAL A O 1
ATOM 631 N N . HIS A 1 83 ? -15.465 12.631 17.886 1.00 86.12 83 HIS A N 1
ATOM 632 C CA . HIS A 1 83 ? -16.236 13.587 18.672 1.00 86.12 83 HIS A CA 1
ATOM 633 C C . HIS A 1 83 ? -17.602 13.772 18.011 1.00 86.12 83 HIS A C 1
ATOM 635 O O . HIS A 1 83 ? -17.796 14.696 17.228 1.00 86.12 83 HIS A O 1
ATOM 641 N N . GLN A 1 84 ? -18.523 12.842 18.269 1.00 80.88 84 GLN A N 1
ATOM 642 C CA . GLN A 1 84 ? -19.910 12.926 17.809 1.00 80.88 84 GLN A CA 1
ATOM 643 C C . GLN A 1 84 ? -20.861 12.783 18.991 1.00 80.88 84 GLN A C 1
ATOM 645 O O . GLN A 1 84 ? -20.518 12.143 19.983 1.00 80.88 84 GLN A O 1
ATOM 650 N N . SER A 1 85 ? -22.046 13.388 18.882 1.00 78.06 85 SER A N 1
ATOM 651 C CA . SER A 1 85 ? -23.006 13.553 19.985 1.00 78.06 85 SER A CA 1
ATOM 652 C C . SER A 1 85 ? -23.265 12.269 20.773 1.00 78.06 85 SER A C 1
ATOM 654 O O . SER A 1 85 ? -23.316 12.311 21.997 1.00 78.06 85 SER A O 1
ATOM 656 N N . ASN A 1 86 ? -23.348 11.129 20.084 1.00 86.38 86 ASN A N 1
ATOM 657 C CA . ASN A 1 86 ? -23.670 9.836 20.687 1.00 86.38 86 ASN A CA 1
ATOM 658 C C . ASN A 1 86 ? -22.569 8.776 20.509 1.00 86.38 86 ASN A C 1
ATOM 660 O O . ASN A 1 86 ? -22.815 7.597 20.763 1.00 86.38 86 ASN A O 1
ATOM 664 N N . SER A 1 87 ? -21.362 9.158 20.073 1.00 88.31 87 SER A N 1
ATOM 665 C CA . SER A 1 87 ? -20.307 8.198 19.712 1.00 88.31 87 SER A CA 1
ATOM 666 C C . SER A 1 87 ? -18.953 8.574 20.292 1.00 88.31 87 SER A C 1
ATOM 668 O O . SER A 1 87 ? -18.387 9.615 19.961 1.00 88.31 87 SER A O 1
ATOM 670 N N . LYS A 1 88 ? -18.399 7.647 21.084 1.00 89.31 88 LYS A N 1
ATOM 671 C CA . LYS A 1 88 ? -16.978 7.557 21.464 1.00 89.31 88 LYS A CA 1
ATOM 672 C C . LYS A 1 88 ? -16.070 7.359 20.248 1.00 89.31 88 LYS A C 1
ATOM 674 O O . LYS A 1 88 ? -14.937 7.840 20.166 1.00 89.31 88 LYS A O 1
ATOM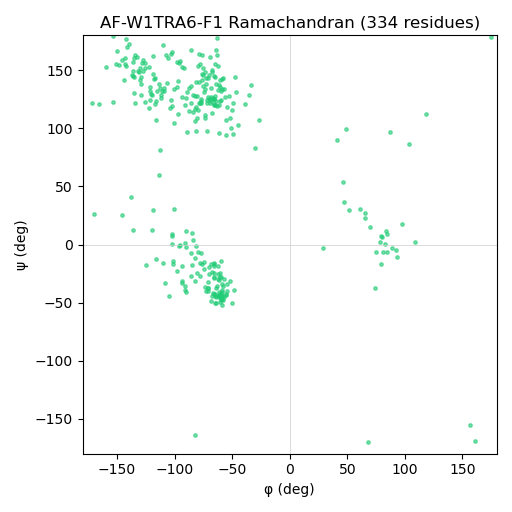 679 N N . ARG A 1 89 ? -16.559 6.504 19.346 1.00 89.62 89 ARG A N 1
ATOM 680 C CA . ARG A 1 89 ? -15.745 5.779 18.371 1.00 89.62 89 ARG A CA 1
ATOM 681 C C . ARG A 1 89 ? -16.445 5.640 17.027 1.00 89.62 89 ARG A C 1
ATOM 683 O O . ARG A 1 89 ? -17.670 5.720 16.923 1.00 89.62 89 ARG A O 1
ATOM 690 N N . ALA A 1 90 ? -15.636 5.375 16.012 1.00 87.44 90 ALA A N 1
ATOM 691 C CA . ALA A 1 90 ? -16.095 4.885 14.724 1.00 87.44 90 ALA A CA 1
ATOM 692 C C . ALA A 1 90 ? -15.276 3.664 14.300 1.00 87.44 90 ALA A C 1
ATOM 694 O O . ALA A 1 90 ? -14.095 3.544 14.639 1.00 87.44 90 ALA A O 1
ATOM 695 N N . TYR A 1 91 ? -15.907 2.796 13.515 1.00 89.38 91 TYR A N 1
ATOM 696 C CA . TYR A 1 91 ? -15.354 1.536 13.037 1.00 89.38 91 TYR A CA 1
ATOM 697 C C . TYR A 1 91 ? -15.339 1.513 11.514 1.00 89.38 91 TYR A C 1
ATOM 699 O O . TYR A 1 91 ? -16.375 1.701 10.878 1.00 89.38 91 TYR A O 1
ATOM 707 N N . LEU A 1 92 ? -14.168 1.284 10.922 1.00 84.00 92 LEU A N 1
ATOM 708 C CA . LEU A 1 92 ? -14.054 1.046 9.489 1.00 84.00 92 LEU A CA 1
ATOM 709 C C . LEU A 1 92 ? -14.439 -0.403 9.223 1.00 84.00 92 LEU A C 1
ATOM 711 O O . LEU A 1 92 ? -13.744 -1.314 9.675 1.00 84.00 92 LEU A O 1
ATOM 715 N N . LEU A 1 93 ? -15.527 -0.611 8.493 1.00 80.19 93 LEU A N 1
ATOM 716 C CA . LEU A 1 93 ? -16.060 -1.945 8.254 1.00 80.19 93 LEU A CA 1
ATOM 717 C C . LEU A 1 93 ? -15.612 -2.496 6.894 1.00 80.19 93 LEU A C 1
ATOM 719 O O . LEU A 1 93 ? -15.616 -1.796 5.877 1.00 80.19 93 LEU A O 1
ATOM 723 N N . ASP A 1 94 ? -15.205 -3.763 6.885 1.00 70.94 94 ASP A N 1
ATOM 724 C CA . ASP A 1 94 ? -14.825 -4.489 5.678 1.00 70.94 94 ASP A CA 1
ATOM 725 C C . ASP A 1 94 ? -16.014 -4.665 4.724 1.00 70.94 94 ASP A C 1
ATOM 727 O O . ASP A 1 94 ? -17.166 -4.606 5.139 1.00 70.94 94 ASP A O 1
ATOM 731 N N . GLY A 1 95 ? -15.752 -4.828 3.428 1.00 67.69 95 GLY A N 1
ATOM 732 C CA . GLY A 1 95 ? -16.786 -4.921 2.386 1.00 67.69 95 GLY A CA 1
ATOM 733 C C . GLY A 1 95 ? -17.472 -3.595 2.024 1.00 67.69 95 GLY A C 1
ATOM 734 O O . GLY A 1 95 ? -17.714 -3.357 0.848 1.00 67.69 95 GLY A O 1
ATOM 735 N N . ILE A 1 96 ? -17.726 -2.703 2.991 1.00 73.00 96 ILE A N 1
ATOM 736 C CA . ILE A 1 96 ? -18.321 -1.371 2.736 1.00 73.00 96 ILE A CA 1
ATOM 737 C C . ILE A 1 96 ? -17.298 -0.230 2.745 1.00 73.00 96 ILE A C 1
ATOM 739 O O . ILE A 1 96 ? -17.606 0.877 2.308 1.00 73.00 96 ILE A O 1
ATOM 743 N N . LYS A 1 97 ? -16.102 -0.483 3.296 1.00 80.25 97 LYS A N 1
ATOM 744 C CA . LYS A 1 97 ? -14.968 0.458 3.391 1.00 80.25 97 LYS A CA 1
ATOM 745 C C . LYS A 1 97 ? -15.367 1.854 3.893 1.00 80.25 97 LYS A C 1
ATOM 747 O O . LYS A 1 97 ? -14.814 2.861 3.466 1.00 80.25 97 LYS A O 1
ATOM 752 N N . SER A 1 98 ? -16.318 1.894 4.824 1.00 73.38 98 SER A N 1
ATOM 753 C CA . SER A 1 98 ? -16.912 3.118 5.366 1.00 73.38 98 SER A CA 1
ATOM 754 C C . SER A 1 98 ? -16.921 3.086 6.893 1.00 73.38 98 SER A C 1
ATOM 756 O O . SER A 1 98 ? -17.014 2.017 7.501 1.00 73.38 98 SER A O 1
ATOM 758 N N . TRP A 1 99 ? -16.794 4.264 7.508 1.00 85.25 99 TRP A N 1
ATOM 759 C CA . TRP A 1 99 ? -16.782 4.431 8.961 1.00 85.25 99 TRP A CA 1
ATOM 760 C C . TRP A 1 99 ? -18.211 4.462 9.505 1.00 85.25 99 TRP A C 1
ATOM 762 O O . TRP A 1 99 ? -18.969 5.380 9.193 1.00 85.25 99 TRP A O 1
ATOM 772 N N . VAL A 1 100 ? -18.566 3.489 10.339 1.00 89.12 100 VAL A N 1
ATOM 773 C CA . VAL A 1 100 ? -19.857 3.431 11.039 1.00 89.12 100 VAL A CA 1
ATOM 774 C C . VAL A 1 100 ? -19.647 3.774 12.510 1.00 89.12 100 VAL A C 1
ATOM 776 O O . VAL A 1 100 ? -18.638 3.393 13.107 1.00 89.12 100 VAL A O 1
ATOM 779 N N . LEU A 1 101 ? -20.564 4.547 13.080 1.00 93.19 101 LEU A N 1
ATOM 780 C CA . LEU A 1 101 ? -20.454 5.055 14.441 1.00 93.19 101 LEU A CA 1
ATOM 781 C C . LEU A 1 101 ? -20.853 3.999 15.475 1.00 93.19 101 LEU A C 1
ATOM 783 O O . LEU A 1 101 ? -21.645 3.103 15.203 1.00 93.19 101 LEU A O 1
ATOM 787 N N . GLU A 1 102 ? -20.314 4.124 16.684 1.00 92.56 102 GLU A N 1
ATOM 788 C CA . GLU A 1 102 ? -20.510 3.168 17.782 1.00 92.56 102 GLU A CA 1
ATOM 789 C C . GLU A 1 102 ? -21.968 2.978 18.246 1.00 92.56 102 GLU A C 1
ATOM 791 O O . GLU A 1 102 ? -22.321 1.902 18.739 1.00 92.56 102 GLU A O 1
ATOM 796 N N . GLN A 1 103 ? -22.829 3.987 18.101 1.00 93.62 103 GLN A N 1
ATOM 797 C CA . GLN A 1 103 ? -24.266 3.875 18.389 1.00 93.62 103 GLN A CA 1
ATOM 798 C C . GLN A 1 103 ? -25.045 3.120 17.305 1.00 93.62 103 GLN A C 1
ATOM 800 O O . GLN A 1 103 ? -26.171 2.695 17.552 1.00 93.62 103 GLN A O 1
ATOM 805 N N . ASP A 1 104 ? -24.460 2.955 16.118 1.00 95.19 104 ASP A N 1
ATOM 806 C CA . ASP A 1 104 ? -25.106 2.367 14.941 1.00 95.19 104 ASP A CA 1
ATOM 807 C C . ASP A 1 104 ? -24.677 0.911 14.711 1.00 95.19 104 ASP A C 1
ATOM 809 O O . ASP A 1 104 ? -24.983 0.314 13.676 1.00 95.19 104 ASP A O 1
ATOM 813 N N . VAL A 1 105 ? -23.957 0.330 15.673 1.00 93.88 105 VAL A N 1
ATOM 814 C CA . VAL A 1 105 ? -23.415 -1.026 15.602 1.00 93.88 105 VAL A CA 1
ATOM 815 C C . VAL A 1 105 ? -23.620 -1.802 16.897 1.00 93.88 105 VAL A C 1
ATOM 817 O O . VAL A 1 105 ? -23.597 -1.248 18.001 1.00 93.88 105 VAL A O 1
ATOM 820 N N . GLU A 1 106 ? -23.762 -3.113 16.744 1.00 93.88 106 GLU A N 1
ATOM 821 C CA . GLU A 1 106 ? -23.766 -4.086 17.833 1.00 93.88 106 GLU A CA 1
ATOM 822 C C . GLU A 1 106 ? -22.913 -5.308 17.479 1.00 93.88 106 GLU A C 1
ATOM 824 O O . GLU A 1 106 ? -22.683 -5.621 16.309 1.00 93.88 106 GLU A O 1
ATOM 829 N N . GLY A 1 107 ? -22.445 -6.021 18.495 1.00 85.56 107 GLY A N 1
ATOM 830 C CA . GLY A 1 107 ? -21.707 -7.265 18.331 1.00 85.56 107 GLY A CA 1
ATOM 831 C C . GLY A 1 107 ? -21.189 -7.797 19.658 1.00 85.56 107 GLY A C 1
ATOM 832 O O . GLY A 1 107 ? -21.367 -7.178 20.710 1.00 85.56 107 GLY A O 1
ATOM 833 N N . THR A 1 108 ? -20.524 -8.942 19.595 1.00 68.44 108 THR A N 1
ATOM 834 C CA . THR A 1 108 ? -19.834 -9.567 20.726 1.00 68.44 108 THR A CA 1
ATOM 835 C C . THR A 1 108 ? -18.333 -9.491 20.492 1.00 68.44 108 THR A C 1
ATOM 837 O O . THR A 1 108 ? -17.862 -9.844 19.408 1.00 68.44 108 THR A O 1
ATOM 840 N N . THR A 1 109 ? -17.572 -9.065 21.497 1.00 65.94 109 THR A N 1
ATOM 841 C CA . THR A 1 109 ? -16.111 -9.145 21.450 1.00 65.94 109 THR A CA 1
ATOM 842 C C . THR A 1 109 ? -15.712 -10.619 21.473 1.00 65.94 109 THR A C 1
ATOM 844 O O . THR A 1 109 ? -16.149 -11.380 22.340 1.00 65.94 109 THR A O 1
ATOM 847 N N . LYS A 1 110 ? -14.907 -11.073 20.504 1.00 59.81 110 LYS A N 1
ATOM 848 C CA . LYS A 1 110 ? -14.259 -12.384 20.659 1.00 59.81 110 LYS A CA 1
ATOM 849 C C . LYS A 1 110 ? -13.302 -12.275 21.843 1.00 59.81 110 LYS A C 1
ATOM 851 O O . LYS A 1 110 ? -12.722 -11.215 22.041 1.00 59.81 110 LYS A O 1
ATOM 856 N N . GLY A 1 111 ? -13.152 -13.332 22.642 1.00 57.47 111 GLY A N 1
ATOM 857 C CA . GLY A 1 111 ? -12.234 -13.339 23.785 1.00 57.47 111 GLY A CA 1
ATOM 858 C C . GLY A 1 111 ? -10.811 -12.989 23.346 1.00 57.47 111 GLY A C 1
ATOM 859 O O . GLY A 1 111 ? -10.068 -13.849 22.876 1.00 57.47 111 GLY A O 1
ATOM 860 N N . HIS A 1 112 ? -10.454 -11.709 23.441 1.00 65.62 112 HIS A N 1
ATOM 861 C CA . HIS A 1 112 ? -9.117 -11.223 23.143 1.00 65.62 112 HIS A CA 1
ATOM 862 C C . HIS A 1 112 ? -8.247 -11.579 24.343 1.00 65.62 112 HIS A C 1
ATOM 864 O O . HIS A 1 112 ? -8.573 -11.207 25.469 1.00 65.62 112 HIS A O 1
ATOM 870 N N . SER A 1 113 ? -7.161 -12.322 24.122 1.00 62.00 113 SER A N 1
ATOM 871 C CA . SER A 1 113 ? -6.171 -12.540 25.176 1.00 62.00 113 SER A CA 1
ATOM 872 C C . SER A 1 113 ? -5.592 -11.183 25.562 1.00 62.00 113 SER A C 1
ATOM 874 O O . SER A 1 113 ? -5.045 -10.494 24.697 1.00 62.00 113 SER A O 1
ATOM 876 N N . GLU A 1 114 ? -5.734 -10.793 26.828 1.00 71.19 114 GLU A N 1
ATOM 877 C CA . GLU A 1 114 ? -5.216 -9.514 27.301 1.00 71.19 114 GLU A CA 1
ATOM 878 C C . GLU A 1 114 ? -3.682 -9.550 27.256 1.00 71.19 114 GLU A C 1
ATOM 880 O O . GLU A 1 114 ? -3.036 -10.337 27.946 1.00 71.19 114 GLU A O 1
ATOM 885 N N . GLN A 1 115 ? -3.102 -8.740 26.373 1.00 81.19 115 GLN A N 1
ATOM 886 C CA . GLN A 1 115 ? -1.663 -8.577 26.209 1.00 81.19 115 GLN A CA 1
ATOM 887 C C . GLN A 1 115 ? -1.303 -7.150 26.594 1.00 81.19 115 GLN A C 1
ATOM 889 O O . GLN A 1 115 ? -1.931 -6.195 26.134 1.00 81.19 115 GLN A O 1
ATOM 894 N N . THR A 1 116 ? -0.278 -6.994 27.425 1.00 88.69 116 THR A N 1
ATOM 895 C CA . THR A 1 116 ? 0.212 -5.685 27.856 1.00 88.69 116 THR A CA 1
ATOM 896 C C . THR A 1 116 ? 1.681 -5.501 27.495 1.00 88.69 116 THR A C 1
ATOM 898 O O . THR A 1 116 ? 2.438 -6.460 27.352 1.00 88.69 116 THR A O 1
ATOM 901 N N . TYR A 1 117 ? 2.079 -4.246 27.312 1.00 86.12 117 TYR A N 1
ATOM 902 C CA . TYR A 1 117 ? 3.449 -3.847 27.031 1.00 86.12 117 TYR A CA 1
ATOM 903 C C . TYR A 1 117 ? 3.820 -2.640 27.882 1.00 86.12 117 TYR A C 1
ATOM 905 O O . TYR A 1 117 ? 3.082 -1.656 27.917 1.00 86.12 117 TYR A O 1
ATOM 913 N N . GLN A 1 118 ? 4.967 -2.707 28.551 1.00 93.31 118 GLN A N 1
ATOM 914 C CA . GLN A 1 118 ? 5.498 -1.588 29.315 1.00 93.31 118 GLN A CA 1
ATOM 915 C C . GLN A 1 118 ? 6.421 -0.751 28.430 1.00 93.31 118 GLN A C 1
ATOM 917 O O . GLN A 1 118 ? 7.418 -1.255 27.918 1.00 93.31 118 GLN A O 1
ATOM 922 N N . ALA A 1 119 ? 6.084 0.524 28.256 1.00 87.31 119 ALA A N 1
ATOM 923 C CA . ALA A 1 119 ? 6.842 1.444 27.422 1.00 87.31 119 ALA A CA 1
ATOM 924 C C . ALA A 1 119 ? 8.272 1.637 27.944 1.00 87.31 119 ALA A C 1
ATOM 926 O O . ALA A 1 119 ? 8.490 1.893 29.130 1.00 87.31 119 ALA A O 1
ATOM 927 N N . GLN A 1 120 ? 9.243 1.552 27.045 1.00 84.69 120 GLN A N 1
ATOM 928 C CA . GLN A 1 120 ? 10.664 1.702 27.332 1.00 84.69 120 GLN A CA 1
ATOM 929 C C . GLN A 1 120 ? 11.170 3.087 26.912 1.00 84.69 120 GLN A C 1
ATOM 931 O O . GLN A 1 120 ? 10.506 3.838 26.193 1.00 84.69 120 GLN A O 1
ATOM 936 N N . LYS A 1 121 ? 12.368 3.459 27.379 1.00 86.69 121 LYS A N 1
ATOM 937 C CA . LYS A 1 121 ? 13.014 4.711 26.965 1.00 86.69 121 LYS A CA 1
ATOM 938 C C . LYS A 1 121 ? 13.230 4.695 25.447 1.00 86.69 121 LYS A C 1
ATOM 940 O O . LYS A 1 121 ? 13.883 3.795 24.934 1.00 86.69 121 LYS A O 1
ATOM 945 N N . GLY A 1 122 ? 12.712 5.711 24.756 1.00 74.06 122 GLY A N 1
ATOM 946 C CA . GLY A 1 122 ? 12.794 5.831 23.295 1.00 74.06 122 GLY A CA 1
ATOM 947 C C . GLY A 1 122 ? 11.607 5.232 22.534 1.00 74.06 122 GLY A C 1
ATOM 948 O O . GLY A 1 122 ? 11.523 5.418 21.321 1.00 74.06 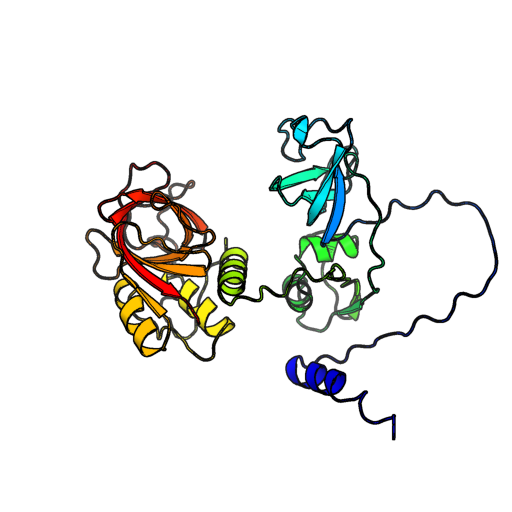122 GLY A O 1
ATOM 949 N N . ASP A 1 123 ? 10.666 4.572 23.218 1.00 76.81 123 ASP A N 1
ATOM 950 C CA . ASP A 1 123 ? 9.435 4.122 22.576 1.00 76.81 123 ASP A CA 1
ATOM 951 C C . ASP A 1 123 ? 8.549 5.301 22.156 1.00 76.81 123 ASP A C 1
ATOM 953 O O . ASP A 1 123 ? 8.487 6.352 22.795 1.00 76.81 123 ASP A O 1
ATOM 957 N N . THR A 1 124 ? 7.794 5.082 21.084 1.00 82.00 124 THR A N 1
ATOM 958 C CA . THR A 1 124 ? 6.718 5.967 20.632 1.00 82.00 124 THR A CA 1
ATOM 959 C C . THR A 1 124 ? 5.451 5.143 20.436 1.00 82.00 124 THR A C 1
ATOM 961 O O . THR A 1 124 ? 5.531 3.945 20.153 1.00 82.00 124 THR A O 1
ATOM 964 N N . TYR A 1 125 ? 4.266 5.763 20.504 1.00 80.00 125 TYR A N 1
ATOM 965 C CA . TYR A 1 125 ? 3.022 5.058 20.159 1.00 80.00 125 TYR A CA 1
ATOM 966 C C . TYR A 1 125 ? 3.079 4.446 18.757 1.00 80.00 125 TYR A C 1
ATOM 968 O O . TYR A 1 125 ? 2.545 3.364 18.549 1.00 80.00 125 TYR A O 1
ATOM 976 N N . TYR A 1 126 ? 3.758 5.106 17.813 1.00 74.81 126 TYR A N 1
ATOM 977 C CA . TYR A 1 126 ? 3.984 4.576 16.470 1.00 74.81 126 TYR A CA 1
ATOM 978 C C . TYR A 1 126 ? 4.835 3.301 16.485 1.00 74.81 126 TYR A C 1
ATOM 980 O O . TYR A 1 126 ? 4.427 2.286 15.920 1.00 74.81 126 TYR A O 1
ATOM 988 N N . GLY A 1 127 ? 5.986 3.328 17.166 1.00 64.12 127 GLY A N 1
ATOM 989 C CA . GLY A 1 127 ? 6.874 2.171 17.291 1.00 64.12 127 GLY A CA 1
ATOM 990 C C . GLY A 1 127 ? 6.188 0.982 17.964 1.00 64.12 127 GLY A C 1
ATOM 991 O O . GLY A 1 127 ? 6.244 -0.133 17.446 1.00 64.12 127 GLY A O 1
ATOM 992 N N . ILE A 1 128 ? 5.465 1.233 19.060 1.00 74.88 128 ILE A N 1
ATOM 993 C CA . ILE A 1 128 ? 4.704 0.211 19.790 1.00 74.88 128 ILE A CA 1
ATOM 994 C C . ILE A 1 128 ? 3.569 -0.336 18.922 1.00 74.88 128 ILE A C 1
ATOM 996 O O . ILE A 1 128 ? 3.459 -1.547 18.754 1.00 74.88 128 ILE A O 1
ATOM 1000 N N . ALA A 1 129 ? 2.749 0.526 18.316 1.00 72.75 129 ALA A N 1
ATOM 1001 C CA . ALA A 1 129 ? 1.648 0.082 17.466 1.00 72.75 129 ALA A CA 1
ATOM 1002 C C . ALA A 1 129 ? 2.162 -0.806 16.322 1.00 72.75 129 ALA A C 1
ATOM 1004 O O . ALA A 1 129 ? 1.652 -1.906 16.123 1.00 72.75 129 ALA A O 1
ATOM 1005 N N . ARG A 1 130 ? 3.252 -0.403 15.654 1.00 70.00 130 ARG A N 1
ATOM 1006 C CA . ARG A 1 130 ? 3.909 -1.206 14.614 1.00 70.00 130 ARG A CA 1
ATOM 1007 C C . ARG A 1 130 ? 4.420 -2.548 15.147 1.00 70.00 130 ARG A C 1
ATOM 1009 O O . ARG A 1 130 ? 4.207 -3.564 14.489 1.00 70.00 130 ARG A O 1
ATOM 1016 N N . LYS A 1 131 ? 5.052 -2.565 16.327 1.00 69.75 131 LYS A N 1
ATOM 1017 C CA . LYS A 1 131 ? 5.566 -3.781 16.989 1.00 69.75 131 LYS A CA 1
ATOM 1018 C C . LYS A 1 131 ? 4.466 -4.818 17.232 1.00 69.75 131 LYS A C 1
ATOM 1020 O O . LYS A 1 131 ? 4.717 -6.008 17.079 1.00 69.75 131 LYS A O 1
ATOM 1025 N N . PHE A 1 132 ? 3.251 -4.367 17.542 1.00 69.31 132 PHE A N 1
ATOM 1026 C CA . PHE A 1 132 ? 2.099 -5.232 17.823 1.00 69.31 132 PHE A CA 1
ATOM 1027 C C . PHE A 1 132 ? 1.096 -5.342 16.661 1.00 69.31 132 PHE A C 1
ATOM 1029 O O . PHE A 1 132 ? 0.035 -5.944 16.816 1.00 69.31 132 PHE A O 1
ATOM 1036 N N . GLY A 1 133 ? 1.411 -4.792 15.481 1.00 63.03 133 GLY A N 1
ATOM 1037 C CA . GLY A 1 133 ? 0.527 -4.842 14.309 1.00 63.03 133 GLY A CA 1
ATOM 1038 C C . GLY A 1 133 ? -0.786 -4.063 14.475 1.00 63.03 133 GLY A C 1
ATOM 1039 O O . GLY A 1 133 ? -1.791 -4.405 13.854 1.00 63.03 133 GLY A O 1
ATOM 1040 N N . LEU A 1 134 ? -0.785 -3.033 15.319 1.00 73.62 134 LEU A N 1
ATOM 1041 C CA . LEU A 1 134 ? -1.892 -2.114 15.556 1.00 73.62 134 LEU A CA 1
ATOM 1042 C C . LEU A 1 134 ? -1.702 -0.830 14.738 1.00 73.62 134 LEU A C 1
ATOM 1044 O O . LEU A 1 134 ? -0.584 -0.441 14.399 1.00 73.62 134 LEU A O 1
ATOM 1048 N N . THR A 1 135 ? -2.793 -0.113 14.465 1.00 75.44 135 THR A N 1
ATOM 1049 C CA . THR A 1 135 ? -2.683 1.314 14.134 1.00 75.44 135 THR A CA 1
ATOM 1050 C C . THR A 1 135 ? -2.468 2.110 15.419 1.00 75.44 135 THR A C 1
ATOM 1052 O O . THR A 1 135 ? -2.886 1.679 16.496 1.00 75.44 135 THR A O 1
ATOM 1055 N N . VAL A 1 136 ? -1.857 3.295 15.321 1.00 76.38 136 VAL A N 1
ATOM 1056 C CA . VAL A 1 136 ? -1.743 4.205 16.476 1.00 76.38 136 VAL A CA 1
ATOM 1057 C C . VAL A 1 136 ? -3.127 4.503 17.050 1.00 76.38 136 VAL A C 1
ATOM 1059 O O . VAL A 1 136 ? -3.318 4.419 18.254 1.00 76.38 136 VAL A O 1
ATOM 1062 N N . ASP A 1 137 ? -4.120 4.751 16.193 1.00 76.12 137 ASP A N 1
ATOM 1063 C CA . ASP A 1 137 ? -5.502 4.971 16.625 1.00 76.12 137 ASP A CA 1
ATOM 1064 C C . ASP A 1 137 ? -6.084 3.770 17.388 1.00 76.12 137 ASP A C 1
ATOM 1066 O O . ASP A 1 137 ? -6.696 3.960 18.435 1.00 76.12 137 ASP A O 1
ATOM 1070 N N . ALA A 1 138 ? -5.839 2.534 16.939 1.00 75.62 138 ALA A N 1
ATOM 1071 C CA . ALA A 1 138 ? -6.294 1.340 17.649 1.00 75.62 138 ALA A CA 1
ATOM 1072 C C . ALA A 1 138 ? -5.606 1.179 19.012 1.00 75.62 138 ALA A C 1
ATOM 1074 O O . ALA A 1 138 ? -6.275 0.881 20.003 1.00 75.62 138 ALA A O 1
ATOM 1075 N N . LEU A 1 139 ? -4.292 1.427 19.071 1.00 82.50 139 LEU A N 1
ATOM 1076 C CA . LEU A 1 139 ? -3.523 1.407 20.315 1.00 82.50 139 LEU A CA 1
ATOM 1077 C C . LEU A 1 139 ? -4.041 2.461 21.304 1.00 82.50 139 LEU A C 1
ATOM 1079 O O . LEU A 1 139 ? -4.214 2.170 22.482 1.00 82.50 139 LEU A O 1
ATOM 1083 N N . LEU A 1 140 ? -4.324 3.676 20.844 1.00 82.31 140 LEU A N 1
ATOM 1084 C CA . LEU A 1 140 ? -4.845 4.731 21.709 1.00 82.31 140 LEU A CA 1
ATOM 1085 C C . LEU A 1 140 ? -6.266 4.407 22.190 1.00 82.31 140 LEU A C 1
ATOM 1087 O O . LEU A 1 140 ? -6.542 4.507 23.382 1.00 82.31 140 LEU A O 1
ATOM 1091 N N . VAL A 1 141 ? -7.146 3.936 21.300 1.00 84.81 141 VAL A N 1
ATOM 1092 C CA . VAL A 1 141 ? -8.535 3.574 21.630 1.00 84.81 141 VAL A CA 1
ATOM 1093 C C . VAL A 1 141 ? -8.602 2.500 22.717 1.00 84.81 141 VAL A C 1
ATOM 1095 O O . VAL A 1 141 ? -9.359 2.666 23.676 1.00 84.81 141 VAL A O 1
ATOM 1098 N N . VAL A 1 142 ? -7.828 1.413 22.594 1.00 84.19 142 VAL A N 1
ATOM 1099 C CA . VAL A 1 142 ? -7.860 0.305 23.573 1.00 84.19 142 VAL A CA 1
ATOM 1100 C C . VAL A 1 142 ? -7.312 0.721 24.941 1.00 84.19 142 VAL A C 1
ATOM 1102 O O . VAL A 1 142 ? -7.685 0.147 25.961 1.00 84.19 142 VAL A O 1
ATOM 1105 N N . ASN A 1 143 ? -6.473 1.758 24.968 1.00 89.06 143 ASN A N 1
ATOM 1106 C CA . ASN A 1 143 ? -5.917 2.337 26.187 1.00 89.06 143 ASN A CA 1
ATOM 1107 C C . ASN A 1 143 ? -6.700 3.551 26.708 1.00 89.06 143 ASN A C 1
ATOM 1109 O O . ASN A 1 143 ? -6.317 4.117 27.725 1.00 89.06 143 ASN A O 1
ATOM 1113 N N . GLY A 1 144 ? -7.781 3.965 26.034 1.00 86.69 144 GLY A N 1
ATOM 1114 C CA . GLY A 1 144 ? -8.544 5.161 26.407 1.00 86.69 144 GLY A CA 1
ATOM 1115 C C . GLY A 1 144 ? -7.761 6.473 26.266 1.00 86.69 144 GLY A C 1
ATOM 1116 O O . GLY A 1 144 ? -8.109 7.455 26.914 1.00 86.69 144 GLY A O 1
ATOM 1117 N N . LEU A 1 145 ? -6.720 6.485 25.433 1.00 88.62 145 LEU A N 1
ATOM 1118 C CA . LEU A 1 145 ? -5.821 7.617 25.220 1.00 88.62 145 LEU A CA 1
ATOM 1119 C C . LEU A 1 145 ? -6.241 8.452 24.002 1.00 88.62 145 LEU A C 1
ATOM 1121 O O . LEU A 1 145 ? -6.915 7.982 23.079 1.00 88.62 145 LEU A O 1
ATOM 1125 N N . LYS A 1 146 ? -5.802 9.708 23.984 1.00 85.06 146 LYS A N 1
ATOM 1126 C CA . LYS A 1 146 ? -5.936 10.664 22.881 1.00 85.06 146 LYS A CA 1
ATOM 1127 C C . LYS A 1 146 ? -4.595 10.848 22.174 1.00 85.06 146 LYS A C 1
ATOM 1129 O O . LYS A 1 146 ? -3.538 10.600 22.740 1.00 85.06 146 LYS A O 1
ATOM 1134 N N . LYS A 1 147 ? -4.627 11.363 20.938 1.00 77.38 147 LYS A N 1
ATOM 1135 C CA . LYS A 1 147 ? -3.402 11.691 20.179 1.00 77.38 147 LYS A CA 1
ATOM 1136 C C . LYS A 1 147 ? -2.527 12.745 20.867 1.00 77.38 147 LYS A C 1
ATOM 1138 O O . LYS A 1 147 ? -1.335 12.794 20.601 1.00 77.38 147 LYS A O 1
ATOM 1143 N N . SER A 1 148 ? -3.127 13.576 21.719 1.00 83.69 148 SER A N 1
ATOM 1144 C CA . SER A 1 148 ? -2.446 14.592 22.525 1.00 83.69 148 SER A CA 1
ATOM 1145 C C . SER A 1 148 ? -1.728 14.028 23.751 1.00 83.69 148 SER A C 1
ATOM 1147 O O . SER A 1 148 ? -0.932 14.739 24.357 1.00 83.69 148 SER A O 1
ATOM 1149 N N . ASP A 1 149 ? -2.033 12.795 24.161 1.00 87.69 149 ASP A N 1
ATOM 1150 C CA . ASP A 1 149 ? -1.460 12.225 25.377 1.00 87.69 149 ASP A CA 1
ATOM 1151 C C . ASP A 1 149 ? -0.011 11.814 25.113 1.00 87.69 149 ASP A C 1
ATOM 1153 O O . ASP A 1 149 ? 0.293 11.213 24.087 1.00 87.69 149 ASP A O 1
ATOM 1157 N N . ILE A 1 150 ? 0.894 12.116 26.043 1.00 90.56 150 ILE A N 1
ATOM 1158 C CA . ILE A 1 150 ? 2.324 11.807 25.909 1.00 90.56 150 ILE A CA 1
ATOM 1159 C C . ILE A 1 150 ? 2.596 10.408 26.468 1.00 90.56 150 ILE A C 1
ATOM 1161 O O . ILE A 1 150 ? 2.185 10.098 27.587 1.00 90.56 150 ILE A O 1
ATOM 1165 N N . LEU A 1 151 ? 3.310 9.574 25.704 1.00 90.00 151 LEU A N 1
ATOM 1166 C CA . LEU A 1 151 ? 3.765 8.264 26.171 1.00 90.00 151 LEU A CA 1
ATOM 1167 C C . LEU A 1 151 ? 4.845 8.437 27.242 1.00 90.00 151 LEU A C 1
ATOM 1169 O O . LEU A 1 151 ? 5.890 9.033 26.980 1.00 90.00 151 LEU A O 1
ATOM 1173 N N . LYS A 1 152 ? 4.613 7.889 28.435 1.00 93.31 152 LYS A N 1
ATOM 1174 C CA . LYS A 1 152 ? 5.589 7.924 29.531 1.00 93.31 152 LYS A CA 1
ATOM 1175 C C . LYS A 1 152 ? 6.388 6.627 29.585 1.00 93.31 152 LYS A C 1
ATOM 1177 O O . LYS A 1 152 ? 5.832 5.541 29.439 1.00 93.31 152 LYS A O 1
ATOM 1182 N N . VAL A 1 153 ? 7.686 6.729 29.859 1.00 90.62 153 VAL A N 1
ATOM 1183 C CA . VAL A 1 153 ? 8.514 5.549 30.155 1.00 90.62 153 VAL A CA 1
ATOM 1184 C C . VAL A 1 153 ? 7.934 4.833 31.378 1.00 90.62 153 VAL A C 1
ATOM 1186 O O . VAL A 1 153 ? 7.571 5.474 32.361 1.00 90.62 153 VAL A O 1
ATOM 1189 N N . GLY A 1 154 ? 7.804 3.512 31.298 1.00 86.38 154 GLY A N 1
ATOM 1190 C CA . GLY A 1 154 ? 7.176 2.680 32.323 1.00 86.38 154 GLY A CA 1
ATOM 1191 C C . GLY A 1 154 ? 5.650 2.576 32.218 1.00 86.38 154 GLY A C 1
ATOM 1192 O O . GLY A 1 154 ? 5.061 1.772 32.943 1.00 86.38 154 GLY A O 1
ATOM 1193 N N . GLN A 1 155 ? 4.999 3.327 31.319 1.00 93.50 155 GLN A N 1
ATOM 1194 C CA . GLN A 1 155 ? 3.553 3.243 31.103 1.00 93.50 155 GLN A CA 1
ATOM 1195 C C . GLN A 1 155 ? 3.174 1.873 30.538 1.00 93.50 155 GLN A C 1
ATOM 1197 O O . GLN A 1 155 ? 3.691 1.449 29.506 1.00 93.50 155 GLN A O 1
ATOM 1202 N N . THR A 1 156 ? 2.248 1.186 31.205 1.00 92.94 156 THR A N 1
ATOM 1203 C CA . THR A 1 156 ? 1.712 -0.092 30.723 1.00 92.94 156 THR A CA 1
ATOM 1204 C C . THR A 1 156 ? 0.566 0.169 29.755 1.00 92.94 156 THR A C 1
ATOM 1206 O O . THR A 1 156 ? -0.419 0.811 30.113 1.00 92.94 156 THR A O 1
ATOM 1209 N N . LEU A 1 157 ? 0.696 -0.334 28.532 1.00 90.62 157 LEU A N 1
ATOM 1210 C CA . LEU A 1 157 ? -0.310 -0.248 27.483 1.00 90.62 157 LEU A CA 1
ATOM 1211 C C . LEU A 1 157 ? -0.921 -1.622 27.229 1.00 90.62 157 LEU A C 1
ATOM 1213 O O . LEU A 1 157 ? -0.204 -2.606 27.061 1.00 90.62 157 LEU A O 1
ATOM 1217 N N . LYS A 1 158 ? -2.246 -1.677 27.121 1.00 88.81 158 LYS A N 1
ATOM 1218 C CA . LYS A 1 158 ? -2.967 -2.773 26.482 1.00 88.81 158 LYS A CA 1
ATOM 1219 C C . LYS A 1 158 ? -2.590 -2.783 25.008 1.00 88.81 158 LYS A C 1
ATOM 1221 O O . LYS A 1 158 ? -2.808 -1.812 24.288 1.00 88.81 158 LYS A O 1
ATOM 1226 N N . VAL A 1 159 ? -2.018 -3.886 24.567 1.00 83.56 159 VAL A N 1
ATOM 1227 C CA . VAL A 1 159 ? -1.609 -4.126 23.182 1.00 83.56 159 VAL A CA 1
ATOM 1228 C C . VAL A 1 159 ? -2.366 -5.313 22.617 1.00 83.56 159 VAL A C 1
ATOM 1230 O O . VAL A 1 159 ? -1.837 -6.006 21.756 1.00 83.56 159 VAL A O 1
ATOM 1233 N N . ASN A 1 160 ? -3.595 -5.534 23.112 1.00 74.62 160 ASN A N 1
ATOM 1234 C CA . ASN A 1 160 ? -4.525 -6.544 22.626 1.00 74.62 160 ASN A CA 1
ATOM 1235 C C . ASN A 1 160 ? -4.606 -6.409 21.109 1.00 74.62 160 ASN A C 1
ATOM 1237 O O . ASN A 1 160 ? -5.350 -5.584 20.571 1.00 74.62 160 ASN A O 1
ATOM 1241 N N . ALA A 1 161 ? -3.809 -7.217 20.415 1.00 54.31 161 ALA A N 1
ATOM 1242 C CA . ALA A 1 161 ? -4.060 -7.489 19.032 1.00 54.31 161 ALA A CA 1
ATOM 1243 C C . ALA A 1 161 ? -5.472 -8.052 19.026 1.00 54.31 161 ALA A C 1
ATOM 1245 O O . ALA A 1 161 ? -5.798 -8.914 19.847 1.00 54.31 161 ALA A O 1
ATOM 1246 N N . ALA A 1 162 ? -6.294 -7.554 18.105 1.00 46.88 162 ALA A N 1
ATOM 1247 C CA . ALA A 1 162 ? -7.295 -8.384 17.471 1.00 46.88 162 ALA A CA 1
ATOM 1248 C C . ALA A 1 162 ? -6.777 -9.815 17.517 1.00 46.88 162 ALA A C 1
ATOM 1250 O O . ALA A 1 162 ? -5.779 -10.091 16.837 1.00 46.88 162 ALA A O 1
ATOM 1251 N N . SER A 1 163 ? -7.342 -10.676 18.371 1.00 37.00 163 SER A N 1
ATOM 1252 C CA . SER A 1 163 ? -7.001 -12.083 18.311 1.00 37.00 163 SER A CA 1
ATOM 1253 C C . SER A 1 163 ? -7.309 -12.410 16.871 1.00 37.00 163 SER A C 1
ATOM 1255 O O . SER A 1 163 ? -8.465 -12.305 16.443 1.00 37.00 163 SER A O 1
ATOM 1257 N N . ARG A 1 164 ? -6.259 -12.597 16.061 1.00 36.06 164 ARG A N 1
ATOM 1258 C CA . ARG A 1 164 ? -6.430 -12.963 14.672 1.00 36.06 164 ARG A CA 1
ATOM 1259 C C . ARG A 1 164 ? -7.141 -14.302 14.819 1.00 36.06 164 ARG A C 1
ATOM 1261 O O . ARG A 1 164 ? -6.490 -15.329 14.943 1.00 36.06 164 ARG A O 1
ATOM 1268 N N . THR A 1 165 ? -8.480 -14.296 14.746 1.00 32.28 165 THR A N 1
ATOM 1269 C CA . THR A 1 165 ? -9.149 -15.279 13.907 1.00 32.28 165 THR A CA 1
ATOM 1270 C C . THR A 1 165 ? -8.394 -15.074 12.626 1.00 32.28 165 THR A C 1
ATOM 1272 O O . THR A 1 165 ? -8.511 -13.991 12.051 1.00 32.28 165 THR A O 1
ATOM 1275 N N . THR A 1 166 ? -7.449 -15.977 12.401 1.00 33.00 166 THR A N 1
ATOM 1276 C CA . THR A 1 166 ? -6.399 -15.972 11.402 1.00 33.00 166 THR A CA 1
ATOM 1277 C C . THR A 1 166 ? -6.872 -15.233 10.162 1.00 33.00 166 THR A C 1
ATOM 1279 O O . THR A 1 166 ? -7.329 -15.811 9.188 1.00 33.00 166 THR A O 1
ATOM 1282 N N . THR A 1 167 ? -6.758 -13.902 10.180 1.00 37.34 167 THR A N 1
ATOM 1283 C CA . THR A 1 167 ? -6.635 -13.150 8.949 1.00 37.34 167 THR A CA 1
ATOM 1284 C C . THR A 1 167 ? -5.248 -13.552 8.613 1.00 37.34 167 THR A C 1
ATOM 1286 O O . THR A 1 167 ? -4.329 -13.103 9.316 1.00 37.34 167 THR A O 1
ATOM 1289 N N . ALA A 1 168 ? -5.154 -14.547 7.733 1.00 35.38 168 ALA A N 1
ATOM 1290 C CA . ALA A 1 168 ? -3.908 -15.148 7.341 1.00 35.38 168 ALA A CA 1
ATOM 1291 C C . ALA A 1 168 ? -2.872 -14.025 7.328 1.00 35.38 168 ALA A C 1
ATOM 1293 O O . ALA A 1 168 ? -3.148 -12.932 6.812 1.00 35.38 168 ALA A O 1
ATOM 1294 N N . ILE A 1 169 ? -1.733 -14.215 8.008 1.00 42.69 169 ILE A N 1
ATOM 1295 C CA . ILE A 1 169 ? -0.534 -13.447 7.643 1.00 42.69 169 ILE A CA 1
ATOM 1296 C C . ILE A 1 169 ? -0.597 -13.393 6.124 1.00 42.69 169 ILE A C 1
ATOM 1298 O O . ILE A 1 169 ? -0.782 -14.491 5.592 1.00 42.69 169 ILE A O 1
ATOM 1302 N N . PRO A 1 170 ? -0.637 -12.205 5.476 1.00 49.12 170 PRO A N 1
ATOM 1303 C CA . PRO A 1 170 ? -0.748 -12.128 4.027 1.00 49.12 170 PRO A CA 1
ATOM 1304 C C . PRO A 1 170 ? 0.237 -13.147 3.471 1.00 49.12 170 PRO A C 1
ATOM 1306 O O . PRO A 1 170 ? 1.443 -13.028 3.681 1.00 49.12 170 PRO A O 1
ATOM 1309 N N . THR A 1 171 ? -0.321 -14.275 3.035 1.00 56.34 171 THR A N 1
ATOM 1310 C CA . THR A 1 171 ? 0.426 -15.546 3.019 1.00 56.34 171 THR A CA 1
ATOM 1311 C C . THR A 1 171 ? 1.191 -15.601 1.720 1.00 56.34 171 THR A C 1
ATOM 1313 O O . THR A 1 171 ? 2.281 -16.153 1.652 1.00 56.34 171 THR A O 1
ATOM 1316 N N . SER A 1 172 ? 0.638 -14.913 0.723 1.00 84.88 172 SER A N 1
ATOM 1317 C CA . SER A 1 172 ? 1.340 -14.466 -0.452 1.00 84.88 172 SER A CA 1
ATOM 1318 C C . SER A 1 172 ? 2.217 -13.252 -0.144 1.00 84.88 172 SER A C 1
ATOM 1320 O O . SER A 1 172 ? 1.843 -12.304 0.558 1.00 84.88 172 SER A O 1
ATOM 1322 N N . VAL A 1 173 ? 3.389 -13.262 -0.765 1.00 89.25 173 VAL A N 1
ATOM 1323 C CA . VAL A 1 173 ? 4.302 -12.122 -0.835 1.00 89.25 173 VAL A CA 1
ATOM 1324 C C . VAL A 1 173 ? 3.596 -10.885 -1.405 1.00 89.25 173 VAL A C 1
ATOM 1326 O O . VAL A 1 173 ? 3.736 -9.795 -0.853 1.00 89.25 173 VAL A O 1
ATOM 1329 N N . ALA A 1 174 ? 2.743 -11.067 -2.417 1.00 89.75 174 ALA A N 1
ATOM 1330 C CA . ALA A 1 174 ? 1.917 -10.020 -3.019 1.00 89.75 174 ALA A CA 1
ATOM 1331 C C . ALA A 1 174 ? 1.130 -9.196 -1.984 1.00 89.75 174 ALA A C 1
ATOM 1333 O O . ALA A 1 174 ? 1.221 -7.970 -1.943 1.00 89.75 174 ALA A O 1
ATOM 1334 N N . SER A 1 175 ? 0.407 -9.847 -1.069 1.00 86.56 175 SER A N 1
ATOM 1335 C CA . SER A 1 175 ? -0.369 -9.123 -0.059 1.00 86.56 175 SER A CA 1
ATOM 1336 C C . SER A 1 175 ? 0.515 -8.421 0.986 1.00 86.56 175 SER A C 1
ATOM 1338 O O . SER A 1 175 ? 0.099 -7.408 1.550 1.00 86.56 175 SER A O 1
ATOM 1340 N N . ARG A 1 176 ? 1.744 -8.907 1.232 1.00 90.44 176 ARG A N 1
ATOM 1341 C CA . ARG A 1 176 ? 2.737 -8.216 2.081 1.00 90.44 176 ARG A CA 1
ATOM 1342 C C . ARG A 1 176 ? 3.280 -6.961 1.398 1.00 90.44 176 ARG A C 1
ATOM 1344 O O . ARG A 1 176 ? 3.422 -5.940 2.070 1.00 90.44 176 ARG A O 1
ATOM 1351 N N . VAL A 1 177 ? 3.524 -7.018 0.086 1.00 96.19 177 VAL A N 1
ATOM 1352 C CA . VAL A 1 177 ? 3.908 -5.854 -0.731 1.00 96.19 177 VAL A CA 1
ATOM 1353 C C . VAL A 1 177 ? 2.832 -4.775 -0.649 1.00 96.19 177 VAL A C 1
ATOM 1355 O O . VAL A 1 177 ? 3.133 -3.647 -0.266 1.00 96.19 177 VAL A O 1
ATOM 1358 N N . VAL A 1 178 ? 1.568 -5.132 -0.906 1.00 92.69 178 VAL A N 1
ATOM 1359 C CA . VAL A 1 178 ? 0.439 -4.187 -0.837 1.00 92.69 178 VAL A CA 1
ATOM 1360 C C . VAL A 1 178 ? 0.316 -3.561 0.550 1.00 92.69 178 VAL A C 1
ATOM 1362 O O . VAL A 1 178 ? 0.198 -2.343 0.671 1.00 92.69 178 VAL A O 1
ATOM 1365 N N . ALA A 1 179 ? 0.381 -4.370 1.612 1.00 85.44 179 ALA A N 1
ATOM 1366 C CA . ALA A 1 179 ? 0.312 -3.862 2.979 1.00 85.44 179 ALA A CA 1
ATOM 1367 C C . ALA A 1 179 ? 1.460 -2.884 3.290 1.00 85.44 179 ALA A C 1
ATOM 1369 O O . ALA A 1 179 ? 1.222 -1.827 3.878 1.00 85.44 179 ALA A O 1
ATOM 1370 N N . SER A 1 180 ? 2.687 -3.206 2.862 1.00 90.81 180 SER A N 1
ATOM 1371 C CA . SER A 1 180 ? 3.846 -2.329 3.046 1.00 90.81 180 SER A CA 1
ATOM 1372 C C . SER A 1 180 ? 3.689 -1.013 2.273 1.00 90.81 180 SER A C 1
ATOM 1374 O O . SER A 1 180 ? 3.878 0.052 2.865 1.00 90.81 180 SER A O 1
ATOM 1376 N N . ALA A 1 181 ? 3.254 -1.059 1.010 1.00 94.00 181 ALA A N 1
ATOM 1377 C CA . ALA A 1 181 ? 3.010 0.127 0.189 1.00 94.00 181 ALA A CA 1
ATOM 1378 C C . ALA A 1 181 ? 1.933 1.038 0.799 1.00 94.00 181 ALA A C 1
ATOM 1380 O O . ALA A 1 181 ? 2.157 2.231 0.999 1.00 94.00 181 ALA A O 1
ATOM 1381 N N . LEU A 1 182 ? 0.784 0.473 1.184 1.00 87.81 182 LEU A N 1
ATOM 1382 C CA . LEU A 1 182 ? -0.313 1.227 1.795 1.00 87.81 182 LEU A CA 1
ATOM 1383 C C . LEU A 1 182 ? 0.074 1.853 3.136 1.00 87.81 182 LEU A C 1
ATOM 1385 O O . LEU A 1 182 ? -0.357 2.965 3.426 1.00 87.81 182 LEU A O 1
ATOM 1389 N N . SER A 1 183 ? 0.898 1.172 3.939 1.00 89.38 183 SER A N 1
ATOM 1390 C CA . SER A 1 183 ? 1.358 1.709 5.226 1.00 89.38 183 SER A CA 1
ATOM 1391 C C . SER A 1 183 ? 2.246 2.946 5.092 1.00 89.38 183 SER A C 1
ATOM 1393 O O . SER A 1 183 ? 2.428 3.660 6.075 1.00 89.38 183 SER A O 1
ATOM 1395 N N . LYS A 1 184 ? 2.807 3.180 3.899 1.00 90.31 184 LYS A N 1
ATOM 1396 C CA . LYS A 1 184 ? 3.745 4.268 3.630 1.00 90.31 184 LYS A CA 1
ATOM 1397 C C . LYS A 1 184 ? 3.072 5.523 3.093 1.00 90.31 184 LYS A C 1
ATOM 1399 O O . LYS A 1 184 ? 3.679 6.569 3.235 1.00 90.31 184 LYS A O 1
ATOM 1404 N N . VAL A 1 185 ? 1.843 5.444 2.567 1.00 82.81 185 VAL A N 1
ATOM 1405 C CA . VAL A 1 185 ? 1.089 6.596 2.030 1.00 82.81 185 VAL A CA 1
ATOM 1406 C C . VAL A 1 185 ? 1.141 7.789 2.992 1.00 82.81 185 VAL A C 1
ATOM 1408 O O . VAL A 1 185 ? 0.861 7.645 4.182 1.00 82.81 185 VAL A O 1
ATOM 1411 N N . GLY A 1 186 ? 1.464 8.971 2.468 1.00 78.31 186 GLY A N 1
ATOM 1412 C CA . GLY A 1 186 ? 1.622 10.191 3.258 1.00 78.31 186 GLY A CA 1
ATOM 1413 C C . GLY A 1 186 ? 3.005 10.353 3.895 1.00 78.31 186 GLY A C 1
ATOM 1414 O O . GLY A 1 186 ? 3.188 11.258 4.703 1.00 78.31 186 GLY A O 1
ATOM 1415 N N . GLN A 1 187 ? 3.979 9.503 3.552 1.00 83.94 187 GLN A N 1
ATOM 1416 C CA . GLN A 1 187 ? 5.352 9.577 4.064 1.00 83.94 187 GLN A CA 1
ATOM 1417 C C . GLN A 1 187 ? 6.357 9.791 2.930 1.00 83.94 187 GLN A C 1
ATOM 1419 O O . GLN A 1 187 ? 6.179 9.253 1.833 1.00 83.94 187 GLN A O 1
ATOM 1424 N N . LYS A 1 188 ? 7.440 10.524 3.221 1.00 85.44 188 LYS A N 1
ATOM 1425 C CA . LYS A 1 188 ? 8.643 10.580 2.378 1.00 85.44 188 LYS A CA 1
ATOM 1426 C C . LYS A 1 188 ? 9.487 9.345 2.667 1.00 85.44 188 LYS A C 1
ATOM 1428 O O . LYS A 1 188 ? 10.059 9.213 3.748 1.00 85.44 188 LYS A O 1
ATOM 1433 N N . VAL A 1 189 ? 9.534 8.420 1.718 1.00 86.75 189 VAL A N 1
ATOM 1434 C CA . VAL A 1 189 ? 10.285 7.172 1.848 1.00 86.75 189 VAL A CA 1
ATOM 1435 C C . VAL A 1 189 ? 11.698 7.372 1.321 1.00 86.75 189 VAL A C 1
ATOM 1437 O O . VAL A 1 189 ? 11.909 7.783 0.179 1.00 86.75 189 VAL A O 1
ATOM 1440 N N . THR A 1 190 ? 12.674 7.038 2.159 1.00 86.75 190 THR A N 1
ATOM 1441 C CA . THR A 1 190 ? 14.102 7.075 1.844 1.00 86.75 190 THR A CA 1
ATOM 1442 C C . THR A 1 190 ? 14.737 5.712 2.118 1.00 86.75 190 THR A C 1
ATOM 1444 O O . THR A 1 190 ? 14.230 4.909 2.910 1.00 86.75 190 THR A O 1
ATOM 1447 N N . VAL A 1 191 ? 15.851 5.436 1.442 1.00 82.62 191 VAL A N 1
ATOM 1448 C CA . VAL A 1 191 ? 16.674 4.239 1.649 1.00 82.62 191 VAL A CA 1
ATOM 1449 C C . VAL A 1 191 ? 18.149 4.642 1.652 1.00 82.62 191 VAL A C 1
ATOM 1451 O O . VAL A 1 191 ? 18.504 5.546 0.900 1.00 82.62 191 VAL A O 1
ATOM 1454 N N . PRO A 1 192 ? 19.020 3.993 2.449 1.00 79.25 192 PRO A N 1
ATOM 1455 C CA . PRO A 1 192 ? 20.446 4.340 2.500 1.00 79.25 192 PRO A CA 1
ATOM 1456 C C . PRO A 1 192 ? 21.171 4.201 1.155 1.00 79.25 192 PRO A C 1
ATOM 1458 O O . PRO A 1 192 ? 22.134 4.910 0.897 1.00 79.25 192 PRO A O 1
ATOM 1461 N N . SER A 1 193 ? 20.689 3.306 0.289 1.00 70.12 193 SER A N 1
ATOM 1462 C CA . SER A 1 193 ? 21.168 3.106 -1.084 1.00 70.12 193 SER A CA 1
ATOM 1463 C C . SER A 1 193 ? 20.910 4.305 -2.006 1.00 70.12 193 SER A C 1
ATOM 1465 O O . SER A 1 193 ? 21.509 4.366 -3.074 1.00 70.12 193 SER A O 1
ATOM 1467 N N . ASN A 1 194 ? 20.034 5.239 -1.619 1.00 70.44 194 ASN A N 1
ATOM 1468 C CA . ASN A 1 194 ? 19.619 6.386 -2.420 1.00 70.44 194 ASN A CA 1
ATOM 1469 C C . ASN A 1 194 ? 20.037 7.711 -1.748 1.00 70.44 194 ASN A C 1
ATOM 1471 O O . ASN A 1 194 ? 19.383 8.128 -0.785 1.00 70.44 194 ASN A O 1
ATOM 1475 N N . PRO A 1 195 ? 21.047 8.425 -2.279 1.00 66.00 195 PRO A N 1
ATOM 1476 C CA . PRO A 1 195 ? 21.475 9.709 -1.727 1.00 66.00 195 PRO A CA 1
ATOM 1477 C C . PRO A 1 195 ? 20.512 10.878 -2.023 1.00 66.00 195 PRO A C 1
ATOM 1479 O O . PRO A 1 195 ? 20.585 11.902 -1.353 1.00 66.00 195 PRO A O 1
ATOM 1482 N N . TYR A 1 196 ? 19.575 10.730 -2.964 1.00 65.06 196 TYR A N 1
ATOM 1483 C CA . TYR A 1 196 ? 18.598 11.747 -3.389 1.00 65.06 196 TYR A CA 1
ATOM 1484 C C . TYR A 1 196 ? 17.208 11.527 -2.763 1.00 65.06 196 TYR A C 1
ATOM 1486 O O . TYR A 1 196 ? 16.191 11.782 -3.403 1.00 65.06 196 TYR A O 1
ATOM 1494 N N . GLY A 1 197 ? 17.160 10.954 -1.552 1.00 65.31 197 GLY A N 1
ATOM 1495 C CA . GLY A 1 197 ? 15.972 10.380 -0.905 1.00 65.31 197 GLY A CA 1
ATOM 1496 C C . GLY A 1 197 ? 14.626 11.064 -1.199 1.00 65.31 197 GLY A C 1
ATOM 1497 O O . GLY A 1 197 ? 14.507 12.281 -1.146 1.00 65.31 197 GLY A O 1
ATOM 1498 N N . GLY A 1 198 ? 13.578 10.263 -1.429 1.00 69.62 198 GLY A N 1
ATOM 1499 C CA . GLY A 1 198 ? 12.262 10.763 -1.855 1.00 69.62 198 GLY A CA 1
ATOM 1500 C C . GLY A 1 198 ? 11.905 10.451 -3.311 1.00 69.62 198 GLY A C 1
ATOM 1501 O O . GLY A 1 198 ? 10.823 10.810 -3.750 1.00 69.62 198 GLY A O 1
ATOM 1502 N N . GLN A 1 199 ? 12.758 9.740 -4.053 1.00 84.00 199 GLN A N 1
ATOM 1503 C CA . GLN A 1 199 ? 12.500 9.328 -5.445 1.00 84.00 199 GLN A CA 1
ATOM 1504 C C . GLN A 1 199 ? 11.524 8.143 -5.552 1.00 84.00 199 GLN A C 1
ATOM 1506 O O . GLN A 1 199 ? 11.347 7.402 -4.580 1.00 84.00 199 GLN A O 1
ATOM 1511 N N . CYS A 1 200 ? 10.951 7.894 -6.733 1.00 87.81 200 CYS A N 1
ATOM 1512 C CA . CYS A 1 200 ? 10.018 6.783 -6.982 1.00 87.81 200 CYS A CA 1
ATOM 1513 C C . CYS A 1 200 ? 10.586 5.409 -6.607 1.00 87.81 200 CYS A C 1
ATOM 1515 O O . CYS A 1 200 ? 9.944 4.626 -5.902 1.00 87.81 200 CYS A O 1
ATOM 1517 N N . VAL A 1 201 ? 11.845 5.154 -6.966 1.00 91.12 201 VAL A N 1
ATOM 1518 C CA . VAL A 1 201 ? 12.534 3.889 -6.675 1.00 91.12 201 VAL A CA 1
ATOM 1519 C C . VAL A 1 201 ? 12.746 3.679 -5.173 1.00 91.12 201 VAL A C 1
ATOM 1521 O O . VAL A 1 201 ? 12.805 2.536 -4.728 1.00 91.12 201 VAL A O 1
ATOM 1524 N N . ALA A 1 202 ? 12.795 4.738 -4.355 1.00 90.69 202 ALA A N 1
ATOM 1525 C CA . ALA A 1 202 ? 13.009 4.598 -2.912 1.00 90.69 202 ALA A CA 1
ATOM 1526 C C . ALA A 1 202 ? 11.860 3.849 -2.220 1.00 90.69 202 ALA A C 1
ATOM 1528 O O . ALA A 1 202 ? 12.111 3.042 -1.324 1.00 90.69 202 ALA A O 1
ATOM 1529 N N . LEU A 1 203 ? 10.613 4.069 -2.655 1.00 92.69 203 LEU A N 1
ATOM 1530 C CA . LEU A 1 203 ? 9.461 3.311 -2.164 1.00 92.69 203 LEU A CA 1
ATOM 1531 C C . LEU A 1 203 ? 9.641 1.815 -2.443 1.00 92.69 203 LEU A C 1
ATOM 1533 O O . LEU A 1 203 ? 9.457 0.984 -1.553 1.00 92.69 203 LEU A O 1
ATOM 1537 N N . ILE A 1 204 ? 10.022 1.489 -3.675 1.00 94.88 204 ILE A N 1
ATOM 1538 C CA . ILE A 1 204 ? 10.145 0.113 -4.151 1.00 94.88 204 ILE A CA 1
ATOM 1539 C C . ILE A 1 204 ? 11.308 -0.590 -3.460 1.00 94.88 204 ILE A C 1
ATOM 1541 O O . ILE A 1 204 ? 11.133 -1.670 -2.901 1.00 94.88 204 ILE A O 1
ATOM 1545 N N . ASP A 1 205 ? 12.473 0.055 -3.422 1.00 93.56 205 ASP A N 1
ATOM 1546 C CA . ASP A 1 205 ? 13.668 -0.459 -2.763 1.00 93.56 205 ASP A CA 1
ATOM 1547 C C . ASP A 1 205 ? 13.410 -0.711 -1.272 1.00 93.56 205 ASP A C 1
ATOM 1549 O O . ASP A 1 205 ? 13.760 -1.765 -0.740 1.00 93.56 205 ASP A O 1
ATOM 1553 N N . LYS A 1 206 ? 12.683 0.195 -0.603 1.00 92.75 206 LYS A N 1
ATOM 1554 C CA . LYS A 1 206 ? 12.302 0.006 0.799 1.00 92.75 206 LYS A CA 1
ATOM 1555 C C . LYS A 1 206 ? 11.438 -1.237 0.999 1.00 92.75 206 LYS A C 1
ATOM 1557 O O . LYS A 1 206 ? 11.662 -1.975 1.955 1.00 92.75 206 LYS A O 1
ATOM 1562 N N . ILE A 1 207 ? 10.454 -1.467 0.129 1.00 94.56 207 ILE A N 1
ATOM 1563 C CA . ILE A 1 207 ? 9.587 -2.650 0.214 1.00 94.56 207 ILE A CA 1
ATOM 1564 C C . ILE A 1 207 ? 10.393 -3.925 -0.063 1.00 94.56 207 ILE A C 1
ATOM 1566 O O . ILE A 1 207 ? 10.236 -4.910 0.655 1.00 94.56 207 ILE A O 1
ATOM 1570 N N . VAL A 1 208 ? 11.287 -3.910 -1.054 1.00 94.25 208 VAL A N 1
ATOM 1571 C CA . VAL A 1 208 ? 12.157 -5.053 -1.370 1.00 94.25 208 VAL A CA 1
ATOM 1572 C C . VAL A 1 208 ? 13.058 -5.399 -0.177 1.00 94.25 208 VAL A C 1
ATOM 1574 O O . VAL A 1 208 ? 13.089 -6.562 0.221 1.00 94.25 208 VAL A O 1
ATOM 1577 N N . GLN A 1 209 ? 13.696 -4.411 0.459 1.00 91.69 209 GLN A N 1
ATOM 1578 C CA . GLN A 1 209 ? 14.541 -4.609 1.650 1.00 91.69 209 GLN A CA 1
ATOM 1579 C C . GLN A 1 209 ? 13.759 -5.086 2.887 1.00 91.69 209 GLN A C 1
ATOM 1581 O O . GLN A 1 209 ? 14.313 -5.734 3.768 1.00 91.69 209 GLN A O 1
ATOM 1586 N N . GLU A 1 210 ? 12.471 -4.751 3.000 1.00 89.50 210 GLU A N 1
ATOM 1587 C CA . GLU A 1 210 ? 11.621 -5.213 4.108 1.00 89.50 210 GLU A CA 1
ATOM 1588 C C . GLU A 1 210 ? 11.151 -6.663 3.941 1.00 89.50 210 GLU A C 1
ATOM 1590 O O . GLU A 1 210 ? 10.808 -7.323 4.926 1.00 89.50 210 GLU A O 1
ATOM 1595 N N . LEU A 1 211 ? 11.055 -7.142 2.699 1.00 89.50 211 LEU A N 1
ATOM 1596 C CA . LEU A 1 211 ? 10.437 -8.429 2.381 1.00 89.50 211 LEU A CA 1
ATOM 1597 C C . LEU A 1 211 ? 11.436 -9.488 1.912 1.00 89.50 211 LEU A C 1
ATOM 1599 O O . LEU A 1 211 ? 11.078 -10.666 1.914 1.00 89.50 211 LEU A O 1
ATOM 1603 N N . THR A 1 212 ? 12.647 -9.076 1.541 1.00 88.50 212 THR A N 1
ATOM 1604 C CA . THR A 1 212 ? 13.720 -9.915 0.996 1.00 88.50 212 THR A CA 1
ATOM 1605 C C . THR A 1 212 ? 15.073 -9.503 1.578 1.00 88.50 212 THR A C 1
ATOM 1607 O O . THR A 1 212 ? 15.189 -8.476 2.238 1.00 88.50 212 THR A O 1
ATOM 1610 N N . ASP A 1 213 ? 16.111 -10.278 1.290 1.00 87.94 213 ASP A N 1
ATOM 1611 C CA . ASP A 1 213 ? 17.519 -9.959 1.550 1.00 87.94 213 ASP A CA 1
ATOM 1612 C C . ASP A 1 213 ? 18.169 -9.110 0.433 1.00 87.94 213 ASP A C 1
ATOM 1614 O O . ASP A 1 213 ? 19.386 -8.925 0.406 1.00 87.94 213 ASP A O 1
ATOM 1618 N N . LYS A 1 214 ? 17.369 -8.591 -0.508 1.00 90.69 214 LYS A N 1
ATOM 1619 C CA . LYS A 1 214 ? 17.819 -7.875 -1.711 1.00 90.69 214 LYS A CA 1
ATOM 1620 C C . LYS A 1 214 ? 17.493 -6.382 -1.632 1.00 90.69 214 LYS A C 1
ATOM 1622 O O . LYS A 1 214 ? 16.770 -5.913 -0.757 1.00 90.69 214 LYS A O 1
ATOM 1627 N N . ASN A 1 215 ? 18.015 -5.628 -2.596 1.00 91.00 215 ASN A N 1
ATOM 1628 C CA . ASN A 1 215 ? 17.702 -4.218 -2.819 1.00 91.00 215 ASN A CA 1
ATOM 1629 C C . ASN A 1 215 ? 17.633 -3.916 -4.327 1.00 91.00 215 ASN A C 1
ATOM 1631 O O . ASN A 1 215 ? 18.023 -4.740 -5.163 1.00 91.00 215 ASN A O 1
ATOM 1635 N N . MET A 1 216 ? 17.156 -2.726 -4.680 1.00 91.00 216 MET A N 1
ATOM 1636 C CA . MET A 1 216 ? 17.103 -2.247 -6.068 1.00 91.00 216 MET A CA 1
ATOM 1637 C C . MET A 1 216 ? 18.360 -1.465 -6.484 1.00 91.00 216 MET A C 1
ATOM 1639 O O . MET A 1 216 ? 18.460 -1.038 -7.629 1.00 91.00 216 MET A O 1
ATOM 1643 N N . SER A 1 217 ? 19.343 -1.330 -5.585 1.00 82.19 217 SER A N 1
ATOM 1644 C CA . SER A 1 217 ? 20.664 -0.713 -5.816 1.00 82.19 217 SER A CA 1
ATOM 1645 C C . SER A 1 217 ? 20.609 0.687 -6.439 1.00 82.19 217 SER A C 1
ATOM 1647 O O . SER A 1 217 ? 21.518 1.065 -7.168 1.00 82.19 217 SER A O 1
ATOM 1649 N N . TYR A 1 218 ? 19.530 1.425 -6.162 1.00 74.31 218 TYR A N 1
ATOM 1650 C CA . TYR A 1 218 ? 19.294 2.785 -6.640 1.00 74.31 218 TYR A CA 1
ATOM 1651 C C . TYR A 1 218 ? 19.572 3.000 -8.142 1.00 74.31 218 TYR A C 1
ATOM 1653 O O . TYR A 1 218 ? 20.335 3.867 -8.555 1.00 74.31 218 TYR A O 1
ATOM 1661 N N . THR A 1 219 ? 18.945 2.163 -8.967 1.00 86.31 219 THR A N 1
ATOM 1662 C CA . THR A 1 219 ? 18.916 2.323 -10.427 1.00 86.31 219 THR A CA 1
ATOM 1663 C C . THR A 1 219 ? 17.781 3.261 -10.861 1.00 86.31 219 THR A C 1
ATOM 1665 O O . THR A 1 219 ? 16.901 3.563 -10.052 1.00 86.31 219 THR A O 1
ATOM 1668 N N . ASN A 1 220 ? 17.769 3.713 -12.119 1.00 89.25 220 ASN A N 1
ATOM 1669 C CA . ASN A 1 220 ? 16.637 4.471 -12.655 1.00 89.25 220 ASN A CA 1
ATOM 1670 C C . ASN A 1 220 ? 15.367 3.609 -12.647 1.00 89.25 220 ASN A C 1
ATOM 1672 O O . ASN A 1 220 ? 15.425 2.380 -12.743 1.00 89.25 220 ASN A O 1
ATOM 1676 N N . ALA A 1 221 ? 14.196 4.237 -12.573 1.00 90.56 221 ALA A N 1
ATOM 1677 C CA . ALA A 1 221 ? 12.939 3.498 -12.566 1.00 90.56 221 ALA A CA 1
ATOM 1678 C C . ALA A 1 221 ? 12.771 2.628 -13.823 1.00 90.56 221 ALA A C 1
ATOM 1680 O O . ALA A 1 221 ? 12.371 1.469 -13.708 1.00 90.56 221 ALA A O 1
ATOM 1681 N N . ILE A 1 222 ? 13.171 3.128 -14.996 1.00 91.00 222 ILE A N 1
ATOM 1682 C CA . ILE A 1 222 ? 13.124 2.373 -16.257 1.00 91.00 222 ILE A CA 1
ATOM 1683 C C . ILE A 1 222 ? 13.991 1.099 -16.240 1.00 91.00 222 ILE A C 1
ATOM 1685 O O . ILE A 1 222 ? 13.639 0.083 -16.839 1.00 91.00 222 ILE A O 1
ATOM 1689 N N . ASP A 1 223 ? 15.086 1.109 -15.478 1.00 93.88 223 ASP A N 1
ATOM 1690 C CA . ASP A 1 223 ? 16.039 0.001 -15.367 1.00 93.88 223 ASP A CA 1
ATOM 1691 C C . ASP A 1 223 ? 15.622 -1.043 -14.313 1.00 93.88 223 ASP A C 1
ATOM 1693 O O . ASP A 1 223 ? 16.213 -2.129 -14.211 1.00 93.88 223 ASP A O 1
ATOM 1697 N N . CYS A 1 224 ? 14.568 -0.765 -13.539 1.00 95.38 224 CYS A N 1
ATOM 1698 C CA . CYS A 1 224 ? 14.129 -1.628 -12.447 1.00 95.38 224 CYS A CA 1
ATOM 1699 C C . CYS A 1 224 ? 13.683 -3.020 -12.918 1.00 95.38 224 CYS A C 1
ATOM 1701 O O . CYS A 1 224 ? 13.897 -3.981 -12.183 1.00 95.38 224 CYS A O 1
ATOM 1703 N N . LEU A 1 225 ? 13.147 -3.181 -14.137 1.00 93.12 225 LEU A N 1
ATOM 1704 C CA . LEU A 1 225 ? 12.814 -4.511 -14.679 1.00 93.12 225 LEU A CA 1
ATOM 1705 C C . LEU A 1 225 ? 14.074 -5.370 -14.880 1.00 93.12 225 LEU A C 1
ATOM 1707 O O . LEU A 1 225 ? 14.102 -6.545 -14.510 1.00 93.12 225 LEU A O 1
ATOM 1711 N N . LYS A 1 226 ? 15.156 -4.778 -15.402 1.00 94.19 226 LYS A N 1
ATOM 1712 C CA . LYS A 1 226 ? 16.449 -5.461 -15.566 1.00 94.19 226 LYS A CA 1
ATOM 1713 C C . LYS A 1 226 ? 17.046 -5.824 -14.207 1.00 94.19 226 LYS A C 1
ATOM 1715 O O . LYS A 1 226 ? 17.494 -6.957 -14.011 1.00 94.19 226 LYS A O 1
ATOM 1720 N N . LYS A 1 227 ? 17.004 -4.893 -13.248 1.00 95.62 227 LYS A N 1
ATOM 1721 C CA . LYS A 1 227 ? 17.468 -5.142 -11.878 1.00 95.62 227 LYS A CA 1
ATOM 1722 C C . LYS A 1 227 ? 16.654 -6.235 -11.188 1.00 95.62 227 LYS A C 1
ATOM 1724 O O . LYS A 1 227 ? 17.244 -7.140 -10.600 1.00 95.62 227 LYS A O 1
ATOM 1729 N N . ALA A 1 228 ? 15.331 -6.212 -11.310 1.00 95.75 228 ALA A N 1
ATOM 1730 C CA . ALA A 1 228 ? 14.445 -7.228 -10.756 1.00 95.75 228 ALA A CA 1
ATOM 1731 C C . ALA A 1 228 ? 14.767 -8.620 -11.315 1.00 95.75 228 ALA A C 1
ATOM 1733 O O . ALA A 1 228 ? 14.930 -9.565 -10.544 1.00 95.75 228 ALA A O 1
ATOM 1734 N N . LYS A 1 229 ? 14.984 -8.725 -12.633 1.00 92.81 229 LYS A N 1
ATOM 1735 C CA . LYS A 1 229 ? 15.430 -9.969 -13.272 1.00 92.81 229 LYS A CA 1
ATOM 1736 C C . LYS A 1 229 ? 16.761 -10.463 -12.699 1.00 92.81 229 LYS A C 1
ATOM 1738 O O . LYS A 1 229 ? 16.878 -11.640 -12.378 1.00 92.81 229 LYS A O 1
ATOM 1743 N N . SER A 1 230 ? 17.745 -9.576 -12.507 1.00 94.56 230 SER A N 1
ATOM 1744 C CA . SER A 1 230 ? 19.039 -9.941 -11.894 1.00 94.56 230 SER A CA 1
ATOM 1745 C C . SER A 1 230 ? 18.915 -10.367 -10.427 1.00 94.56 230 SER A C 1
ATOM 1747 O O . SER A 1 230 ? 19.682 -11.193 -9.944 1.00 94.56 230 SER A O 1
ATOM 1749 N N . ASN A 1 231 ? 17.908 -9.840 -9.729 1.00 93.31 231 ASN A N 1
ATOM 1750 C CA . ASN A 1 231 ? 17.568 -10.229 -8.368 1.00 93.31 231 ASN A CA 1
ATOM 1751 C C . ASN A 1 231 ? 16.826 -11.579 -8.314 1.00 93.31 231 ASN A C 1
ATOM 1753 O O . ASN A 1 231 ? 16.637 -12.103 -7.218 1.00 93.31 231 ASN A O 1
ATOM 1757 N N . GLY A 1 232 ? 16.451 -12.164 -9.458 1.00 92.88 232 GLY A N 1
ATOM 1758 C CA . GLY A 1 232 ? 15.702 -13.419 -9.549 1.00 92.88 232 GLY A CA 1
ATOM 1759 C C . GLY A 1 232 ? 14.188 -13.254 -9.402 1.00 92.88 232 GLY A C 1
ATOM 1760 O O . GLY A 1 232 ? 13.484 -14.246 -9.247 1.00 92.88 232 GLY A O 1
ATOM 1761 N N . PHE A 1 233 ? 13.675 -12.022 -9.440 1.00 94.44 233 PHE A N 1
ATOM 1762 C CA . PHE A 1 233 ? 12.239 -11.759 -9.391 1.00 94.44 233 PHE A CA 1
ATOM 1763 C C . PHE A 1 233 ? 11.571 -12.071 -10.730 1.00 94.44 233 PHE A C 1
ATOM 1765 O O . PHE A 1 233 ? 12.183 -11.947 -11.796 1.00 94.44 233 PHE A O 1
ATOM 1772 N N . GLN A 1 234 ? 10.290 -12.442 -10.684 1.00 89.69 234 GLN A N 1
ATOM 1773 C CA . GLN A 1 234 ? 9.509 -12.646 -11.899 1.00 89.69 234 GLN A CA 1
ATOM 1774 C C . GLN A 1 234 ? 9.254 -11.291 -12.562 1.00 89.69 234 GLN A C 1
ATOM 1776 O O . GLN A 1 234 ? 8.698 -10.394 -11.933 1.00 89.69 234 GLN A O 1
ATOM 1781 N N . VAL A 1 235 ? 9.626 -11.169 -13.837 1.00 91.38 235 VAL A N 1
ATOM 1782 C CA . VAL A 1 235 ? 9.398 -9.983 -14.672 1.00 91.38 235 VAL A CA 1
ATOM 1783 C C . VAL A 1 235 ? 8.408 -10.334 -15.772 1.00 91.38 235 VAL A C 1
ATOM 1785 O O . VAL A 1 235 ? 8.526 -11.384 -16.403 1.00 91.38 235 VAL A O 1
ATOM 1788 N N . ILE A 1 236 ? 7.432 -9.459 -15.983 1.00 87.75 236 ILE A N 1
ATOM 1789 C CA . ILE A 1 236 ? 6.373 -9.587 -16.980 1.00 87.75 236 ILE A CA 1
ATOM 1790 C C . ILE A 1 236 ? 6.348 -8.272 -17.758 1.00 87.75 236 ILE A C 1
ATOM 1792 O O . ILE A 1 236 ? 6.334 -7.202 -17.157 1.00 87.75 236 ILE A O 1
ATOM 1796 N N . TYR A 1 237 ? 6.391 -8.343 -19.082 1.00 86.31 237 TYR A N 1
ATOM 1797 C CA . TYR A 1 237 ? 6.315 -7.158 -19.937 1.00 86.31 237 TYR A CA 1
ATOM 1798 C C . TYR A 1 237 ? 4.868 -6.872 -20.321 1.00 86.31 237 TYR A C 1
ATOM 1800 O O . TYR A 1 237 ? 4.056 -7.799 -20.371 1.00 86.31 237 TYR A O 1
ATOM 1808 N N . ASP A 1 238 ? 4.567 -5.598 -20.575 1.00 77.62 238 ASP A N 1
ATOM 1809 C CA . ASP A 1 238 ? 3.250 -5.203 -21.063 1.00 77.62 238 ASP A CA 1
ATOM 1810 C C . ASP A 1 238 ? 2.942 -5.889 -22.404 1.00 77.62 238 ASP A C 1
ATOM 1812 O O . ASP A 1 238 ? 3.781 -5.942 -23.307 1.00 77.62 238 ASP A O 1
ATOM 1816 N N . ALA A 1 239 ? 1.744 -6.457 -22.501 1.00 68.75 239 ALA A N 1
ATOM 1817 C CA . ALA A 1 239 ? 1.228 -7.133 -23.676 1.00 68.75 239 ALA A CA 1
ATOM 1818 C C . ALA A 1 239 ? -0.301 -7.196 -23.604 1.00 68.75 239 ALA A C 1
ATOM 1820 O O . ALA A 1 239 ? -0.898 -7.254 -22.528 1.00 68.75 239 ALA A O 1
ATOM 1821 N N . TRP A 1 240 ? -0.949 -7.255 -24.766 1.00 64.56 240 TRP A N 1
ATOM 1822 C CA . TRP A 1 240 ? -2.406 -7.313 -24.842 1.00 64.56 240 TRP A CA 1
ATOM 1823 C C . TRP A 1 240 ? -2.980 -8.502 -24.052 1.00 64.56 240 TRP A C 1
ATOM 1825 O O . TRP A 1 240 ? -2.576 -9.649 -24.246 1.00 64.56 240 TRP A O 1
ATOM 1835 N N . GLY A 1 241 ? -3.930 -8.220 -23.154 1.00 67.25 241 GLY A N 1
ATOM 1836 C CA . GLY A 1 241 ? -4.574 -9.221 -22.296 1.00 67.25 241 GLY A CA 1
ATOM 1837 C C . GLY A 1 241 ? -3.742 -9.674 -21.088 1.00 67.25 241 GLY A C 1
ATOM 1838 O O . GLY A 1 241 ? -4.191 -10.535 -20.329 1.00 67.25 241 GLY A O 1
ATOM 1839 N N . VAL A 1 242 ? -2.553 -9.105 -20.884 1.00 75.62 242 VAL A N 1
ATOM 1840 C CA . VAL A 1 242 ? -1.688 -9.378 -19.736 1.00 75.62 242 VAL A CA 1
ATOM 1841 C C . VAL A 1 242 ? -1.789 -8.191 -18.783 1.00 75.62 242 VAL A C 1
ATOM 1843 O O . VAL A 1 242 ? -1.424 -7.082 -19.141 1.00 75.62 242 VAL A O 1
ATOM 1846 N N . ASN A 1 243 ? -2.285 -8.414 -17.563 1.00 81.94 243 ASN A N 1
ATOM 1847 C CA . ASN A 1 243 ? -2.556 -7.333 -16.609 1.00 81.94 243 ASN A CA 1
ATOM 1848 C C . ASN A 1 243 ? -1.702 -7.472 -15.338 1.00 81.94 243 ASN A C 1
ATOM 1850 O O . ASN A 1 243 ? -1.528 -8.599 -14.844 1.00 81.94 243 ASN A O 1
ATOM 1854 N N . PRO A 1 244 ? -1.213 -6.359 -14.756 1.00 90.69 244 PRO A N 1
ATOM 1855 C CA . PRO A 1 244 ? -0.539 -6.392 -13.469 1.00 90.69 244 PRO A CA 1
ATOM 1856 C C . PRO A 1 244 ? -1.517 -6.750 -12.347 1.00 90.69 244 PRO A C 1
ATOM 1858 O O . PRO A 1 244 ? -2.710 -6.431 -12.382 1.00 90.69 244 PRO A O 1
ATOM 1861 N N . LYS A 1 245 ? -0.995 -7.432 -11.333 1.00 93.75 245 LYS A N 1
ATOM 1862 C CA . LYS A 1 245 ? -1.732 -7.906 -10.160 1.00 93.75 245 LYS A CA 1
ATOM 1863 C C . LYS A 1 245 ? -1.380 -7.098 -8.920 1.00 93.75 245 LYS A C 1
ATOM 1865 O O . LYS A 1 245 ? -0.349 -6.430 -8.860 1.00 93.75 245 LYS A O 1
ATOM 1870 N N . ALA A 1 246 ? -2.212 -7.201 -7.892 1.00 94.06 246 ALA A N 1
ATOM 1871 C CA . ALA A 1 246 ? -1.914 -6.649 -6.582 1.00 94.06 246 ALA A CA 1
ATOM 1872 C C . ALA A 1 246 ? -0.537 -7.143 -6.096 1.00 94.06 246 ALA A C 1
ATOM 1874 O O . ALA A 1 246 ? -0.271 -8.344 -6.068 1.00 94.06 246 ALA A O 1
ATOM 1875 N N . GLY A 1 247 ? 0.329 -6.217 -5.690 1.00 95.31 247 GLY A N 1
ATOM 1876 C CA . GLY A 1 247 ? 1.698 -6.498 -5.260 1.00 95.31 247 GLY A CA 1
ATOM 1877 C C . GLY A 1 247 ? 2.744 -6.490 -6.377 1.00 95.31 247 GLY A C 1
ATOM 1878 O O . GLY A 1 247 ? 3.926 -6.639 -6.071 1.00 95.31 247 GLY A O 1
ATOM 1879 N N . ASP A 1 248 ? 2.344 -6.293 -7.634 1.00 98.12 248 ASP A N 1
ATOM 1880 C CA . ASP A 1 248 ? 3.282 -6.061 -8.731 1.00 98.12 248 ASP A CA 1
ATOM 1881 C C . ASP A 1 248 ? 3.837 -4.629 -8.673 1.00 98.12 248 ASP A C 1
ATOM 1883 O O . ASP A 1 248 ? 3.150 -3.677 -8.290 1.00 98.12 248 ASP A O 1
ATOM 1887 N N . PHE A 1 249 ? 5.095 -4.476 -9.071 1.00 98.19 249 PHE A N 1
ATOM 1888 C CA . PHE A 1 249 ? 5.766 -3.192 -9.227 1.00 98.19 249 PHE A CA 1
ATOM 1889 C C . PHE A 1 249 ? 5.782 -2.811 -10.703 1.00 98.19 249 PHE A C 1
ATOM 1891 O O . PHE A 1 249 ? 6.545 -3.402 -11.469 1.00 98.19 249 PHE A O 1
ATOM 1898 N N . TYR A 1 250 ? 4.935 -1.867 -11.113 1.00 97.44 250 TYR A N 1
ATOM 1899 C CA . TYR A 1 250 ? 4.815 -1.452 -12.513 1.00 97.44 250 TYR A CA 1
ATOM 1900 C C . TYR A 1 250 ? 5.807 -0.349 -12.849 1.00 97.44 250 TYR A C 1
ATOM 1902 O O . TYR A 1 250 ? 5.948 0.618 -12.104 1.00 97.44 250 TYR A O 1
ATOM 1910 N N . VAL A 1 251 ? 6.473 -0.502 -13.988 1.00 95.69 251 VAL A N 1
ATOM 1911 C CA . VAL A 1 251 ? 7.455 0.435 -14.527 1.00 95.69 251 VAL A CA 1
ATOM 1912 C C . VAL A 1 251 ? 6.861 1.113 -15.747 1.00 95.69 251 VAL A C 1
ATOM 1914 O O . VAL A 1 251 ? 6.333 0.451 -16.645 1.00 95.69 251 VAL A O 1
ATOM 1917 N N . ILE A 1 252 ? 6.980 2.435 -15.787 1.00 93.06 252 ILE A N 1
ATOM 1918 C CA . ILE A 1 252 ? 6.592 3.245 -16.930 1.00 93.06 252 ILE A CA 1
ATOM 1919 C C . ILE A 1 252 ? 7.802 3.967 -17.513 1.00 93.06 252 ILE A C 1
ATOM 1921 O O . ILE A 1 252 ? 8.680 4.445 -16.794 1.00 93.06 252 ILE A O 1
ATOM 1925 N N . GLN A 1 253 ? 7.818 4.074 -18.832 1.00 89.62 253 GLN A N 1
ATOM 1926 C CA . GLN A 1 253 ? 8.665 5.005 -19.551 1.00 89.62 253 GLN A CA 1
ATOM 1927 C C . GLN A 1 253 ? 7.915 6.327 -19.652 1.00 89.62 253 GLN A C 1
ATOM 1929 O O . GLN A 1 253 ? 6.850 6.378 -20.266 1.00 89.62 253 GLN A O 1
ATOM 1934 N N . THR A 1 254 ? 8.437 7.370 -19.015 1.00 86.06 254 THR A N 1
ATOM 1935 C CA . THR A 1 254 ? 7.828 8.700 -19.030 1.00 86.06 254 THR A CA 1
ATOM 1936 C C . THR A 1 254 ? 8.092 9.403 -20.359 1.00 86.06 254 THR A C 1
ATOM 1938 O O . THR A 1 254 ? 9.135 9.210 -20.991 1.00 86.06 254 THR A O 1
ATOM 1941 N N . ASP A 1 255 ? 7.137 10.217 -20.806 1.00 78.44 255 ASP A N 1
ATOM 1942 C CA . ASP A 1 255 ? 7.320 11.015 -22.017 1.00 78.44 255 ASP A CA 1
ATOM 1943 C C . ASP A 1 255 ? 8.320 12.152 -21.722 1.00 78.44 255 ASP A C 1
ATOM 1945 O O . ASP A 1 255 ? 8.115 12.962 -20.821 1.00 78.44 255 ASP A O 1
ATOM 1949 N N . GLY A 1 256 ? 9.424 12.216 -22.472 1.00 68.62 256 GLY A N 1
ATOM 1950 C CA . GLY A 1 256 ? 10.398 13.314 -22.387 1.00 68.62 256 GLY A CA 1
ATOM 1951 C C . GLY A 1 256 ? 11.448 13.221 -21.269 1.00 68.62 256 GLY A C 1
ATOM 1952 O O . GLY A 1 256 ? 12.308 14.097 -21.201 1.00 68.62 256 GLY A O 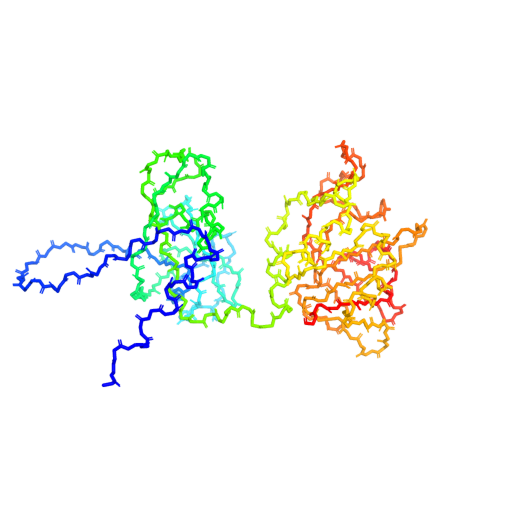1
ATOM 1953 N N . LEU A 1 257 ? 11.443 12.173 -20.434 1.00 69.81 257 LEU A N 1
ATOM 1954 C CA . LEU A 1 257 ? 12.462 11.949 -19.397 1.00 69.81 257 LEU A CA 1
ATOM 1955 C C . LEU A 1 257 ? 13.044 10.533 -19.457 1.00 69.81 257 LEU A C 1
ATOM 1957 O O . LEU A 1 257 ? 12.335 9.545 -19.615 1.00 69.81 257 LEU A O 1
ATOM 1961 N N . VAL A 1 258 ? 14.365 10.431 -19.292 1.00 80.44 258 VAL A N 1
ATOM 1962 C CA . VAL A 1 258 ? 15.109 9.167 -19.448 1.00 80.44 258 VAL A CA 1
ATOM 1963 C C . VAL A 1 258 ? 15.077 8.266 -18.209 1.00 80.44 258 VAL A C 1
ATOM 1965 O O . VAL A 1 258 ? 15.462 7.104 -18.292 1.00 80.44 258 VAL A O 1
ATOM 1968 N N . TYR A 1 259 ? 14.620 8.774 -17.063 1.00 83.44 259 TYR A N 1
ATOM 1969 C CA . TYR A 1 259 ? 14.653 8.043 -15.790 1.00 83.44 259 TYR A CA 1
ATOM 1970 C C . TYR A 1 259 ? 13.499 7.037 -15.637 1.00 83.44 259 TYR A C 1
ATOM 1972 O O . TYR A 1 259 ? 13.639 6.040 -14.922 1.00 83.44 259 TYR A O 1
ATOM 1980 N N . GLY A 1 260 ? 12.380 7.261 -16.336 1.00 89.38 260 GLY A N 1
ATOM 1981 C CA . GLY A 1 260 ? 11.134 6.516 -16.155 1.00 89.38 260 GLY A CA 1
ATOM 1982 C C . GLY A 1 260 ? 10.463 6.789 -14.807 1.00 89.38 260 GLY A C 1
ATOM 1983 O O . GLY A 1 260 ? 10.867 7.670 -14.054 1.00 89.38 260 GLY A O 1
ATOM 1984 N N . HIS A 1 261 ? 9.441 6.001 -14.483 1.00 91.19 261 HIS A N 1
ATOM 1985 C CA . HIS A 1 261 ? 8.773 6.031 -13.180 1.00 91.19 261 HIS A CA 1
ATOM 1986 C C . HIS A 1 261 ? 8.302 4.634 -12.769 1.00 91.19 261 HIS A C 1
ATOM 1988 O O . HIS A 1 261 ? 8.190 3.732 -13.599 1.00 91.19 261 HIS A O 1
ATOM 1994 N N . ILE A 1 262 ? 8.081 4.425 -11.473 1.00 93.94 262 ILE A N 1
ATOM 1995 C CA . ILE A 1 262 ? 7.718 3.122 -10.914 1.00 93.94 262 ILE A CA 1
ATOM 1996 C C . ILE A 1 262 ? 6.723 3.272 -9.760 1.00 93.94 262 ILE A C 1
ATOM 1998 O O . ILE A 1 262 ? 6.834 4.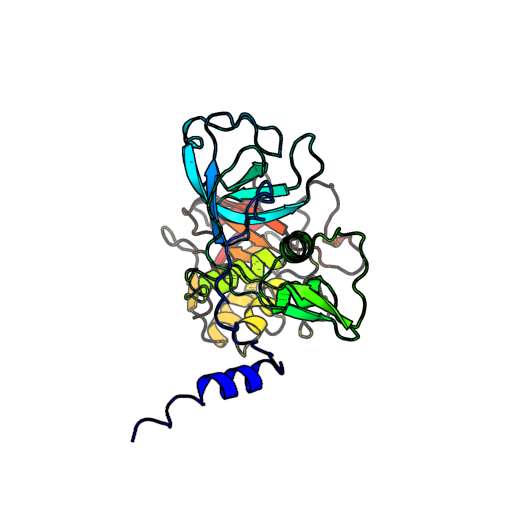178 -8.931 1.00 93.94 262 ILE A O 1
ATOM 2002 N N . GLY A 1 263 ? 5.763 2.352 -9.681 1.00 95.62 263 GLY A N 1
ATOM 2003 C CA . GLY A 1 263 ? 4.769 2.299 -8.611 1.00 95.62 263 GLY A CA 1
ATOM 2004 C C . GLY A 1 263 ? 4.431 0.876 -8.181 1.00 95.62 263 GLY A C 1
ATOM 2005 O O . GLY A 1 263 ? 4.931 -0.101 -8.735 1.00 95.62 263 GLY A O 1
ATOM 2006 N N . VAL A 1 264 ? 3.579 0.760 -7.163 1.00 98.00 264 VAL A N 1
ATOM 2007 C CA . VAL A 1 264 ? 3.090 -0.523 -6.635 1.00 98.00 264 VAL A CA 1
ATOM 2008 C C . VAL A 1 264 ? 1.607 -0.671 -6.943 1.00 98.00 264 VAL A C 1
ATOM 2010 O O . VAL A 1 264 ? 0.827 0.186 -6.531 1.00 98.00 264 VAL A O 1
ATOM 2013 N N . CYS A 1 265 ? 1.190 -1.760 -7.586 1.00 97.62 265 CYS A N 1
ATOM 2014 C CA . CYS A 1 265 ? -0.221 -2.108 -7.738 1.00 97.62 265 CYS A CA 1
ATOM 2015 C C . CYS A 1 265 ? -0.800 -2.553 -6.391 1.00 97.62 265 CYS A C 1
ATOM 2017 O O . CYS A 1 265 ? -0.268 -3.457 -5.745 1.00 97.62 265 CYS A O 1
ATOM 2019 N N . VAL A 1 266 ? -1.912 -1.956 -5.957 1.00 94.94 266 VAL A N 1
ATOM 2020 C CA . VAL A 1 266 ? -2.589 -2.349 -4.704 1.00 94.94 266 VAL A CA 1
ATOM 2021 C C . VAL A 1 266 ? -3.819 -3.222 -4.923 1.00 94.94 266 VAL A C 1
ATOM 2023 O O . VAL A 1 266 ? -4.290 -3.859 -3.979 1.00 94.94 266 VAL A O 1
ATOM 2026 N N . THR A 1 267 ? -4.306 -3.295 -6.159 1.00 91.62 267 THR A N 1
ATOM 2027 C CA . THR A 1 267 ? -5.354 -4.214 -6.609 1.00 91.62 267 THR A CA 1
ATOM 2028 C C . THR A 1 267 ? -4.943 -4.858 -7.928 1.00 91.62 267 THR A C 1
ATOM 2030 O O . THR A 1 267 ? -4.051 -4.356 -8.612 1.00 91.62 267 THR A O 1
ATOM 2033 N N . ASP A 1 268 ? -5.605 -5.952 -8.298 1.00 91.06 268 ASP A N 1
ATOM 2034 C CA . ASP A 1 268 ? -5.479 -6.500 -9.646 1.00 91.06 268 ASP A CA 1
ATOM 2035 C C . ASP A 1 268 ? -6.024 -5.490 -10.662 1.00 91.06 268 ASP A C 1
ATOM 2037 O O . ASP A 1 268 ? -7.049 -4.846 -10.415 1.00 91.06 268 ASP A O 1
ATOM 2041 N N . SER A 1 269 ? -5.321 -5.329 -11.781 1.00 89.56 269 SER A N 1
ATOM 2042 C CA . SER A 1 269 ? -5.770 -4.485 -12.882 1.00 89.56 269 SER A CA 1
ATOM 2043 C C . SER A 1 269 ? -6.769 -5.230 -13.763 1.00 89.56 269 SER A C 1
ATOM 2045 O O . SER A 1 269 ? -6.603 -6.407 -14.092 1.00 89.56 269 SER A O 1
ATOM 2047 N N . ASP A 1 270 ? -7.796 -4.507 -14.196 1.00 83.94 270 ASP A N 1
ATOM 2048 C CA . ASP A 1 270 ? -8.777 -4.947 -15.185 1.00 83.94 270 ASP A CA 1
ATOM 2049 C C . ASP A 1 270 ? -8.310 -4.733 -16.638 1.00 83.94 270 ASP A C 1
ATOM 2051 O O . ASP A 1 270 ? -9.078 -4.972 -17.569 1.00 83.94 270 ASP A O 1
ATOM 2055 N N . GLY A 1 271 ? -7.072 -4.268 -16.842 1.00 81.88 271 GLY A N 1
ATOM 2056 C CA . GLY A 1 271 ? -6.541 -3.903 -18.159 1.00 81.88 271 GLY A CA 1
ATOM 2057 C C . GLY A 1 271 ? -6.984 -2.519 -18.641 1.00 81.88 271 GLY A C 1
ATOM 2058 O O . GLY A 1 271 ? -6.721 -2.160 -19.782 1.00 81.88 271 GLY A O 1
ATOM 2059 N N . LYS A 1 272 ? -7.682 -1.748 -17.795 1.00 87.19 272 LYS A N 1
ATOM 2060 C CA . LYS A 1 272 ? -8.140 -0.378 -18.090 1.00 87.19 272 LYS A CA 1
ATOM 2061 C C . LYS A 1 272 ? -7.671 0.637 -17.058 1.00 87.19 272 LYS A C 1
ATOM 2063 O O . LYS A 1 272 ? -7.727 1.845 -17.284 1.00 87.19 272 LYS A O 1
ATOM 2068 N N . SER A 1 273 ? -7.256 0.173 -15.883 1.00 90.56 273 SER A N 1
ATOM 2069 C CA . SER A 1 273 ? -6.775 1.042 -14.820 1.00 90.56 273 SER A CA 1
ATOM 2070 C C . SER A 1 273 ? -5.756 0.366 -13.916 1.00 90.56 273 SER A C 1
ATOM 2072 O O . SER A 1 273 ? -5.733 -0.856 -13.767 1.00 90.56 273 SER A O 1
ATOM 2074 N N . ILE A 1 274 ? -4.925 1.188 -13.282 1.00 95.06 274 ILE A N 1
ATOM 2075 C CA . ILE A 1 274 ? -3.996 0.770 -12.235 1.00 95.06 274 ILE A CA 1
ATOM 2076 C C . ILE A 1 274 ? -4.315 1.585 -10.978 1.00 95.06 274 ILE A C 1
ATOM 2078 O O . ILE A 1 274 ? -4.219 2.813 -10.979 1.00 95.06 274 ILE A O 1
ATOM 2082 N N . ASP A 1 275 ? -4.720 0.904 -9.905 1.00 92.88 275 ASP A N 1
ATOM 2083 C CA . ASP A 1 275 ? -4.782 1.478 -8.556 1.00 92.88 275 ASP A CA 1
ATOM 2084 C C . ASP A 1 275 ? -3.470 1.153 -7.846 1.00 92.88 275 ASP A C 1
ATOM 2086 O O . ASP A 1 275 ? -3.049 -0.010 -7.791 1.00 92.88 275 ASP A O 1
ATOM 2090 N N . GLY A 1 276 ? -2.811 2.178 -7.311 1.00 94.88 276 GLY A N 1
ATOM 2091 C CA . GLY A 1 276 ? -1.465 2.020 -6.793 1.00 94.88 276 GLY A CA 1
ATOM 2092 C C . GLY A 1 276 ? -1.049 2.981 -5.693 1.00 94.88 276 GLY A C 1
ATOM 2093 O O . GLY A 1 276 ? -1.799 3.855 -5.240 1.00 94.88 276 GLY A O 1
ATOM 2094 N N . VAL A 1 277 ? 0.192 2.781 -5.257 1.00 93.44 277 VAL A N 1
ATOM 2095 C CA . VAL A 1 277 ? 0.956 3.731 -4.449 1.00 93.44 277 VAL A CA 1
ATOM 2096 C C . VAL A 1 277 ? 2.211 4.104 -5.220 1.00 93.44 277 VAL A C 1
ATOM 2098 O O . VAL A 1 277 ? 2.963 3.233 -5.656 1.00 93.44 277 VAL A O 1
ATOM 2101 N N . GLU A 1 278 ? 2.439 5.402 -5.348 1.00 91.94 278 GLU A N 1
ATOM 2102 C CA . GLU A 1 278 ? 3.603 5.974 -6.017 1.00 91.94 278 GLU A CA 1
ATOM 2103 C C . GLU A 1 278 ? 4.281 6.982 -5.090 1.00 91.94 278 GLU A C 1
ATOM 2105 O O . GLU A 1 278 ? 3.658 7.518 -4.170 1.00 91.94 278 GLU A O 1
ATOM 2110 N N . GLN A 1 279 ? 5.552 7.257 -5.352 1.00 87.69 279 GLN A N 1
ATOM 2111 C CA . GLN A 1 279 ? 6.294 8.384 -4.796 1.00 87.69 279 GLN A CA 1
ATOM 2112 C C . GLN A 1 279 ? 6.965 9.106 -5.955 1.00 87.69 279 GLN A C 1
ATOM 2114 O O . GLN A 1 279 ? 7.439 8.409 -6.837 1.00 87.69 279 GLN A O 1
ATOM 2119 N N . ASN A 1 280 ? 7.016 10.441 -5.930 1.00 75.69 280 ASN A N 1
ATOM 2120 C CA . ASN A 1 280 ? 7.757 11.281 -6.880 1.00 75.69 280 ASN A CA 1
ATOM 2121 C C . ASN A 1 280 ? 7.668 10.820 -8.342 1.00 75.69 280 ASN A C 1
ATOM 2123 O O . ASN A 1 280 ? 8.501 10.038 -8.799 1.00 75.69 280 ASN A O 1
ATOM 2127 N N . ILE A 1 281 ? 6.667 11.306 -9.072 1.00 67.94 281 ILE A N 1
ATOM 2128 C CA . ILE A 1 281 ? 6.640 11.071 -10.512 1.00 67.94 281 ILE A CA 1
ATOM 2129 C C . ILE A 1 281 ? 7.504 12.120 -11.198 1.00 67.94 281 ILE A C 1
ATOM 2131 O O . ILE A 1 281 ? 7.207 13.312 -11.167 1.00 67.94 281 ILE A O 1
ATOM 2135 N N . ASP A 1 282 ? 8.599 11.675 -11.799 1.00 52.56 282 ASP A N 1
ATOM 2136 C CA . ASP A 1 282 ? 9.491 12.591 -12.487 1.00 52.56 282 ASP A CA 1
ATOM 2137 C C . ASP A 1 282 ? 8.812 13.157 -13.739 1.00 52.56 282 ASP A C 1
ATOM 2139 O O . ASP A 1 282 ? 8.376 12.413 -14.620 1.00 52.56 282 ASP A O 1
ATOM 2143 N N . GLY A 1 283 ? 8.743 14.491 -13.799 1.00 49.62 283 GLY A N 1
ATOM 2144 C CA . GLY A 1 283 ? 8.227 15.257 -14.931 1.00 49.62 283 GLY A CA 1
ATOM 2145 C C . GLY A 1 283 ? 6.833 15.814 -14.702 1.00 49.62 283 GLY A C 1
ATOM 2146 O O . GLY A 1 283 ? 5.877 15.160 -15.102 1.00 49.62 283 GLY A O 1
ATOM 2147 N N . TYR A 1 284 ? 6.780 17.013 -14.089 1.00 51.34 284 TYR A N 1
ATOM 2148 C CA . TYR A 1 284 ? 5.858 18.180 -14.189 1.00 51.34 284 TYR A CA 1
ATOM 2149 C C . TYR A 1 284 ? 4.369 18.027 -14.589 1.00 51.34 284 TYR A C 1
ATOM 2151 O O . TYR A 1 284 ? 3.643 19.016 -14.630 1.00 51.34 284 TYR A O 1
ATOM 2159 N N . SER A 1 285 ? 3.893 16.838 -14.917 1.00 48.38 285 SER A N 1
ATOM 2160 C CA . SER A 1 285 ? 2.629 16.560 -15.594 1.00 48.38 285 SER A CA 1
ATOM 2161 C C . SER A 1 285 ? 1.511 16.289 -14.582 1.00 48.38 285 SER A C 1
ATOM 2163 O O . SER A 1 285 ? 0.354 16.651 -14.781 1.00 48.38 285 SER A O 1
ATOM 2165 N N . ASP A 1 286 ? 1.877 15.716 -13.443 1.00 51.97 286 ASP A N 1
ATOM 2166 C CA . ASP A 1 286 ? 1.022 15.372 -12.318 1.0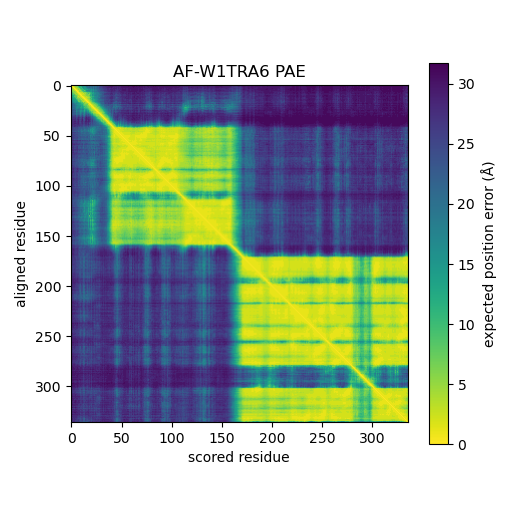0 51.97 286 ASP A CA 1
ATOM 2167 C C . ASP A 1 286 ? 0.961 16.576 -11.358 1.00 51.97 286 ASP A C 1
ATOM 2169 O O . ASP A 1 286 ? 1.854 16.828 -10.556 1.00 51.97 286 ASP A O 1
ATOM 2173 N N . HIS A 1 287 ? -0.095 17.386 -11.489 1.00 50.53 287 HIS A N 1
ATOM 2174 C CA . HIS A 1 287 ? -0.433 18.390 -10.483 1.00 50.53 287 HIS A CA 1
ATOM 2175 C C . HIS A 1 287 ? -1.132 17.690 -9.313 1.00 50.53 287 HIS A C 1
ATOM 2177 O O . HIS A 1 287 ? -2.187 17.068 -9.476 1.00 50.53 287 HIS A O 1
ATOM 2183 N N . ASN A 1 288 ? -0.580 17.811 -8.109 1.00 50.22 288 ASN A N 1
ATOM 2184 C CA . ASN A 1 288 ? -1.283 17.398 -6.900 1.00 50.22 288 ASN A CA 1
ATOM 2185 C C . ASN A 1 288 ? -2.478 18.336 -6.613 1.00 50.22 288 ASN A C 1
ATOM 2187 O O . ASN A 1 288 ? -2.569 19.456 -7.117 1.00 50.22 288 ASN A O 1
ATOM 2191 N N . LYS A 1 289 ? -3.433 17.883 -5.787 1.00 41.81 289 LYS A N 1
ATOM 2192 C CA . LYS A 1 289 ? -4.656 18.646 -5.440 1.00 41.81 289 LYS A CA 1
ATOM 2193 C C . LYS A 1 289 ? -4.387 20.005 -4.770 1.00 41.81 289 LYS A C 1
ATOM 2195 O O . LYS A 1 289 ? -5.305 20.807 -4.648 1.00 41.81 289 LYS A O 1
ATOM 2200 N N . ASN A 1 290 ? -3.165 20.235 -4.306 1.00 43.81 290 ASN A N 1
ATOM 2201 C CA . ASN A 1 290 ? -2.675 21.467 -3.693 1.00 43.81 290 ASN A CA 1
ATOM 2202 C C . ASN A 1 290 ? -1.938 22.390 -4.682 1.00 43.81 290 ASN A C 1
ATOM 2204 O O . ASN A 1 290 ? -1.523 23.467 -4.268 1.00 43.81 290 ASN A O 1
ATOM 2208 N N . GLY A 1 291 ? -1.789 22.010 -5.957 1.00 43.69 291 GLY A N 1
ATOM 2209 C CA . GLY A 1 291 ? -1.171 22.842 -6.996 1.00 43.69 291 GLY A CA 1
ATOM 2210 C C . GLY A 1 291 ? 0.340 23.058 -6.841 1.00 43.69 291 GLY A C 1
ATOM 2211 O O . GLY A 1 291 ? 0.888 23.953 -7.477 1.00 43.69 291 GLY A O 1
ATOM 2212 N N . ILE A 1 292 ? 1.018 22.270 -6.002 1.00 42.12 292 ILE A N 1
ATOM 2213 C CA . ILE A 1 292 ? 2.458 22.375 -5.732 1.00 42.12 292 ILE A CA 1
ATOM 2214 C C . ILE A 1 292 ? 3.187 21.263 -6.485 1.00 42.12 292 ILE A C 1
ATOM 2216 O O . ILE A 1 292 ? 2.914 20.089 -6.281 1.00 42.12 292 ILE A O 1
ATOM 2220 N N . ASN A 1 293 ? 4.157 21.607 -7.321 1.00 52.56 293 ASN A N 1
ATOM 2221 C CA . ASN A 1 293 ? 5.039 20.618 -7.940 1.00 52.56 293 ASN A CA 1
ATOM 2222 C C . ASN A 1 293 ? 5.876 19.895 -6.858 1.00 52.56 293 ASN A C 1
ATOM 2224 O O . ASN A 1 293 ? 6.583 20.554 -6.096 1.00 52.56 293 ASN A O 1
ATOM 2228 N N . ASP A 1 294 ? 5.810 18.560 -6.791 1.00 53.41 294 ASP A N 1
ATOM 2229 C CA . ASP A 1 294 ? 6.537 17.748 -5.800 1.00 53.41 294 ASP A CA 1
ATOM 2230 C C . ASP A 1 294 ? 8.065 17.752 -6.011 1.00 53.41 294 ASP A C 1
ATOM 2232 O O . ASP A 1 294 ? 8.819 17.494 -5.069 1.00 53.41 294 ASP A O 1
ATOM 2236 N N . GLN A 1 295 ? 8.539 18.155 -7.195 1.00 50.12 295 GLN A N 1
ATOM 2237 C CA . GLN A 1 295 ? 9.955 18.426 -7.462 1.00 50.12 295 GLN A CA 1
ATOM 2238 C C . GLN A 1 295 ? 10.453 19.744 -6.843 1.00 50.12 295 GLN A C 1
ATOM 2240 O O . GLN A 1 295 ? 11.659 19.900 -6.654 1.00 50.12 295 GLN A O 1
ATOM 2245 N N . LEU A 1 296 ? 9.560 20.691 -6.518 1.00 44.66 296 LEU A N 1
ATOM 2246 C CA . LEU A 1 296 ? 9.917 21.993 -5.926 1.00 44.66 296 LEU A CA 1
ATOM 2247 C C . LEU A 1 296 ? 9.948 21.975 -4.388 1.00 44.66 296 LEU A C 1
ATOM 2249 O O . LEU A 1 296 ? 10.283 22.986 -3.767 1.00 44.66 296 LEU A O 1
ATOM 2253 N N . GLU A 1 297 ? 9.628 20.844 -3.752 1.00 49.06 297 GLU A N 1
ATOM 2254 C CA . GLU A 1 297 ? 9.835 20.672 -2.313 1.00 49.06 297 GLU A CA 1
ATOM 2255 C C . GLU A 1 297 ? 11.345 20.615 -2.009 1.00 49.06 297 GLU A C 1
ATOM 2257 O O . GLU A 1 297 ? 12.094 19.838 -2.609 1.00 49.06 297 GLU A O 1
ATOM 2262 N N . ILE A 1 298 ? 11.813 21.456 -1.077 1.00 37.09 298 ILE A N 1
ATOM 2263 C CA . ILE A 1 298 ? 13.235 21.551 -0.706 1.00 37.09 298 ILE A CA 1
ATOM 2264 C C . ILE A 1 298 ? 13.757 20.155 -0.318 1.00 37.09 298 ILE A C 1
ATOM 2266 O O . ILE A 1 298 ? 13.280 19.542 0.638 1.00 37.09 298 ILE A O 1
ATOM 2270 N N . GLY A 1 299 ? 14.747 19.654 -1.067 1.00 45.28 299 GLY A N 1
ATOM 2271 C CA . GLY A 1 299 ? 15.311 18.310 -0.899 1.00 45.28 299 GLY A CA 1
ATOM 2272 C C . GLY A 1 299 ? 14.760 17.239 -1.850 1.00 45.28 299 GLY A C 1
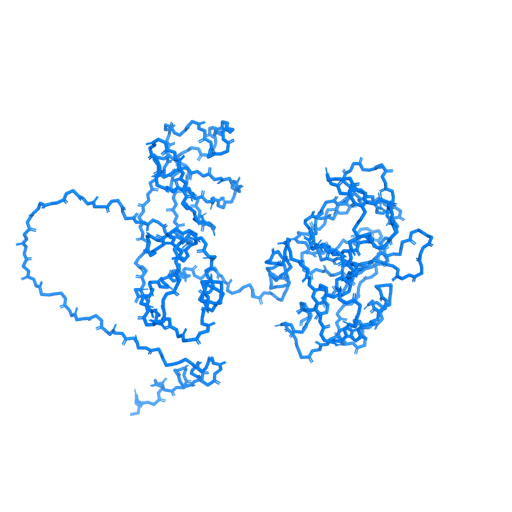ATOM 2273 O O . GLY A 1 299 ? 14.903 16.064 -1.520 1.00 45.28 299 GLY A O 1
ATOM 2274 N N . GLY A 1 300 ? 14.120 17.638 -2.961 1.00 49.53 300 GLY A N 1
ATOM 2275 C CA . GLY A 1 300 ? 13.918 16.870 -4.200 1.00 49.53 300 GLY A CA 1
ATOM 2276 C C . GLY A 1 300 ? 13.384 15.449 -4.015 1.00 49.53 300 GLY A C 1
ATOM 2277 O O . GLY A 1 300 ? 14.149 14.531 -3.741 1.00 49.53 300 GLY A O 1
ATOM 2278 N N . GLY A 1 301 ? 12.079 15.248 -4.196 1.00 58.06 301 GLY A N 1
ATOM 2279 C CA . GLY A 1 301 ? 11.441 13.930 -4.144 1.00 58.06 301 GLY A CA 1
ATOM 2280 C C . GLY A 1 301 ? 10.405 13.845 -3.026 1.00 58.06 301 GLY A C 1
ATOM 2281 O O . GLY A 1 301 ? 10.742 13.924 -1.838 1.00 58.06 301 GLY A O 1
ATOM 2282 N N . GLY A 1 302 ? 9.145 13.742 -3.442 1.00 69.44 302 GLY A N 1
ATOM 2283 C CA . GLY A 1 302 ? 7.963 14.014 -2.633 1.00 69.44 302 GLY A CA 1
ATOM 2284 C C . GLY A 1 302 ? 7.463 12.902 -1.706 1.00 69.44 302 GLY A C 1
ATOM 2285 O O . GLY A 1 302 ? 8.137 11.926 -1.366 1.00 69.44 302 GLY A O 1
ATOM 2286 N N . ILE A 1 303 ? 6.216 13.096 -1.280 1.00 78.31 303 ILE A N 1
ATOM 2287 C CA . ILE A 1 303 ? 5.447 12.229 -0.387 1.00 78.31 303 ILE A CA 1
ATOM 2288 C C . ILE A 1 303 ? 4.746 11.119 -1.182 1.00 78.31 303 ILE A C 1
ATOM 2290 O O . ILE A 1 303 ? 4.132 11.365 -2.223 1.00 78.31 303 ILE A O 1
ATOM 2294 N N . THR A 1 304 ? 4.789 9.886 -0.673 1.00 85.38 304 THR A N 1
ATOM 2295 C CA . THR A 1 304 ? 4.002 8.774 -1.232 1.00 85.38 304 THR A CA 1
ATOM 2296 C C . THR A 1 304 ? 2.503 9.074 -1.238 1.00 85.38 304 THR A C 1
ATOM 2298 O O . THR A 1 304 ? 1.944 9.618 -0.283 1.00 85.38 304 THR A O 1
ATOM 2301 N N . ARG A 1 305 ? 1.802 8.630 -2.280 1.00 82.25 305 ARG A N 1
ATOM 2302 C CA . ARG A 1 305 ? 0.371 8.895 -2.459 1.00 82.25 305 ARG A CA 1
ATOM 2303 C C . ARG A 1 305 ? -0.365 7.706 -3.046 1.00 82.25 305 ARG A C 1
ATOM 2305 O O . ARG A 1 305 ? 0.209 6.898 -3.771 1.00 82.25 305 ARG A O 1
ATOM 2312 N N . ARG A 1 306 ? -1.664 7.625 -2.747 1.00 87.25 306 ARG A N 1
ATOM 2313 C CA . ARG A 1 306 ? -2.581 6.765 -3.499 1.00 87.25 306 ARG A CA 1
ATOM 2314 C C . ARG A 1 306 ? -2.839 7.389 -4.855 1.00 87.25 306 ARG A C 1
ATOM 2316 O O . ARG A 1 306 ? -3.143 8.577 -4.938 1.00 87.25 306 ARG A O 1
ATOM 2323 N N . VAL A 1 307 ? -2.759 6.566 -5.885 1.00 88.88 307 VAL A N 1
ATOM 2324 C CA . VAL A 1 307 ? -3.016 6.965 -7.261 1.00 88.88 307 VAL A CA 1
ATOM 2325 C C . VAL A 1 307 ? -4.037 6.031 -7.878 1.00 88.88 307 VAL A C 1
ATOM 2327 O O . VAL A 1 307 ? -4.101 4.846 -7.556 1.00 88.88 307 VAL A O 1
ATOM 2330 N N . LYS A 1 308 ? -4.816 6.580 -8.801 1.00 89.38 308 LYS A N 1
ATOM 2331 C CA . LYS A 1 308 ? -5.574 5.798 -9.763 1.00 89.38 308 LYS A CA 1
ATOM 2332 C C . LYS A 1 308 ? -5.198 6.313 -11.140 1.00 89.38 308 LYS A C 1
ATOM 2334 O O . LYS A 1 308 ? -5.326 7.508 -11.395 1.00 89.38 308 LYS A O 1
ATOM 2339 N N . ARG A 1 309 ? -4.699 5.424 -11.986 1.00 91.75 309 ARG A N 1
ATOM 2340 C CA . ARG A 1 309 ? -4.227 5.735 -13.331 1.00 91.75 309 ARG A CA 1
ATOM 2341 C C . ARG A 1 309 ? -5.141 5.068 -14.349 1.00 91.75 309 ARG A C 1
ATOM 2343 O O . ARG A 1 309 ? -5.558 3.928 -14.132 1.00 91.75 309 ARG A O 1
ATOM 2350 N N . GLN A 1 310 ? -5.476 5.776 -15.421 1.00 92.12 310 GLN A N 1
ATOM 2351 C CA . GLN A 1 310 ? -6.168 5.179 -16.563 1.00 92.12 310 GLN A CA 1
ATOM 2352 C C . GLN A 1 310 ? -5.123 4.537 -17.471 1.00 92.12 310 GLN A C 1
ATOM 2354 O O . GLN A 1 310 ? -4.128 5.174 -17.808 1.00 92.12 310 GLN A O 1
ATOM 2359 N N . TRP A 1 311 ? -5.326 3.275 -17.825 1.00 90.75 311 TRP A N 1
ATOM 2360 C CA . TRP A 1 311 ? -4.392 2.500 -18.629 1.00 90.75 311 TRP A CA 1
ATOM 2361 C C . TRP A 1 311 ? -5.053 2.115 -19.944 1.00 90.75 311 TRP A C 1
ATOM 2363 O O . TRP A 1 311 ? -6.119 1.500 -19.964 1.00 90.75 311 TRP A O 1
ATOM 2373 N N . MET A 1 312 ? -4.442 2.549 -21.037 1.00 85.19 312 MET A N 1
ATOM 2374 C CA . MET A 1 312 ? -4.986 2.429 -22.379 1.00 85.19 312 MET A CA 1
ATOM 2375 C C . MET A 1 312 ? -4.427 1.189 -23.077 1.00 85.19 312 MET A C 1
ATOM 2377 O O . MET A 1 312 ? -3.335 0.717 -22.768 1.00 85.19 312 MET A O 1
ATOM 2381 N N . ALA A 1 313 ? -5.164 0.684 -24.067 1.00 78.62 313 ALA A N 1
ATOM 2382 C CA . ALA A 1 313 ? -4.798 -0.529 -24.801 1.00 78.62 313 ALA A CA 1
ATOM 2383 C C . ALA A 1 313 ? -3.465 -0.425 -25.574 1.00 78.62 313 ALA A C 1
ATOM 2385 O O . ALA A 1 313 ? -2.902 -1.448 -25.947 1.00 78.62 313 ALA A O 1
ATOM 2386 N N . ASP A 1 314 ? -2.964 0.788 -25.824 1.00 79.56 314 ASP A N 1
ATOM 2387 C CA . ASP A 1 314 ? -1.671 1.059 -26.469 1.00 79.56 314 ASP A CA 1
ATOM 2388 C C . ASP A 1 314 ? -0.496 1.166 -25.467 1.00 79.56 314 ASP A C 1
ATOM 2390 O O . ASP A 1 314 ? 0.588 1.657 -25.820 1.00 79.56 314 ASP A O 1
ATOM 2394 N N . GLY A 1 315 ? -0.744 0.776 -24.212 1.00 82.25 315 GLY A N 1
ATOM 2395 C CA . GLY A 1 315 ? 0.185 0.842 -23.086 1.00 82.25 315 GLY A CA 1
ATOM 2396 C C . GLY A 1 315 ? 0.270 2.222 -22.430 1.00 82.25 315 GLY A C 1
ATOM 2397 O O . GLY A 1 315 ? 0.930 2.366 -21.398 1.00 82.25 315 GLY A O 1
ATOM 2398 N N . SER A 1 316 ? -0.378 3.251 -22.990 1.00 89.94 316 SER A N 1
ATOM 2399 C CA . SER A 1 316 ? -0.304 4.611 -22.455 1.00 89.94 316 SER A CA 1
ATOM 2400 C C . SER A 1 316 ? -1.001 4.715 -21.098 1.00 89.94 316 SER A C 1
ATOM 2402 O O . SER A 1 316 ? -2.113 4.223 -20.902 1.00 89.94 316 SER A O 1
ATOM 2404 N N . LEU A 1 317 ? -0.338 5.376 -20.153 1.00 90.56 317 LEU A N 1
ATOM 2405 C CA . LEU A 1 317 ? -0.825 5.584 -18.798 1.00 90.56 317 LEU A CA 1
ATOM 2406 C C . LEU A 1 317 ? -1.140 7.064 -18.583 1.00 90.56 317 LEU A C 1
ATOM 2408 O O . LEU A 1 317 ? -0.299 7.932 -18.823 1.00 90.56 317 LEU A O 1
ATOM 2412 N N . TYR A 1 318 ? -2.344 7.333 -18.100 1.00 88.81 318 TYR A N 1
ATOM 2413 C CA . TYR A 1 318 ? -2.855 8.667 -17.821 1.00 88.81 318 TYR A CA 1
ATOM 2414 C C . TYR A 1 318 ? -3.197 8.823 -16.341 1.00 88.81 318 TYR A C 1
ATOM 2416 O O . TYR A 1 318 ? -3.339 7.854 -15.587 1.00 88.81 318 TYR A O 1
ATOM 2424 N N . ASP A 1 319 ? -3.324 10.070 -15.908 1.00 85.12 319 ASP A N 1
ATOM 2425 C CA . ASP A 1 319 ? -3.838 10.403 -14.592 1.00 85.12 319 ASP A CA 1
ATOM 2426 C C . ASP A 1 319 ? -5.298 9.941 -14.416 1.00 85.12 319 ASP A C 1
ATOM 2428 O O . ASP A 1 319 ? -5.934 9.395 -15.319 1.00 85.12 319 ASP A O 1
ATOM 2432 N N . SER A 1 320 ? -5.860 10.155 -13.226 1.00 82.44 320 SER A N 1
ATOM 2433 C CA . SER A 1 320 ? -7.227 9.710 -12.934 1.00 82.44 320 SER A CA 1
ATOM 2434 C C . SER A 1 320 ? -8.290 10.362 -13.824 1.00 82.44 320 SER A C 1
ATOM 2436 O O . SER A 1 320 ? -9.350 9.764 -14.021 1.00 82.44 320 SER A O 1
ATOM 2438 N N . THR A 1 321 ? -8.017 11.558 -14.361 1.00 81.75 321 THR A N 1
ATOM 2439 C CA . THR A 1 321 ? -8.941 12.281 -15.243 1.00 81.75 321 THR A CA 1
ATOM 2440 C C . THR A 1 321 ? -8.829 11.852 -16.706 1.00 81.75 321 THR A C 1
ATOM 2442 O O . THR A 1 321 ? -9.768 12.081 -17.460 1.00 81.75 321 THR A O 1
ATOM 2445 N N . GLY A 1 322 ? -7.730 11.196 -17.100 1.00 83.25 322 GLY A N 1
ATOM 2446 C CA . GLY A 1 322 ? -7.451 10.852 -18.497 1.00 83.25 322 GLY A CA 1
ATOM 2447 C C . GLY A 1 322 ? -6.903 12.028 -19.314 1.00 83.25 322 GLY A C 1
ATOM 2448 O O . GLY A 1 322 ? -6.764 11.915 -20.527 1.00 83.25 322 GLY A O 1
ATOM 2449 N N . THR A 1 323 ? -6.603 13.157 -18.668 1.00 83.19 323 THR A N 1
ATOM 2450 C CA . THR A 1 323 ? -6.189 14.398 -19.341 1.00 83.19 323 THR A CA 1
ATOM 2451 C C . THR A 1 323 ? -4.679 14.451 -19.507 1.00 83.19 323 THR A C 1
ATOM 2453 O O . THR A 1 323 ? -4.168 14.876 -20.540 1.00 83.19 323 THR A O 1
ATOM 2456 N N . VAL A 1 324 ? -3.950 14.018 -18.479 1.00 82.25 324 VAL A N 1
ATOM 2457 C CA . VAL A 1 324 ? -2.494 14.100 -18.438 1.00 82.25 324 VAL A CA 1
ATOM 2458 C C . VAL A 1 324 ? -1.921 12.729 -18.741 1.00 82.25 324 VAL A C 1
ATOM 2460 O O . VAL A 1 324 ? -2.144 11.783 -17.984 1.00 82.25 324 VAL A O 1
ATOM 2463 N N . LYS A 1 325 ? -1.144 12.631 -19.821 1.00 87.31 325 LYS A N 1
ATOM 2464 C CA . LYS A 1 325 ? -0.358 11.437 -20.128 1.00 87.31 325 LYS A CA 1
ATOM 2465 C C . LYS A 1 325 ? 0.925 11.440 -19.304 1.00 87.31 325 LYS A C 1
ATOM 2467 O O . LYS A 1 325 ? 1.671 12.412 -19.324 1.00 87.31 325 LYS A O 1
ATOM 2472 N N . LEU A 1 326 ? 1.180 10.341 -18.603 1.00 84.38 326 LEU A N 1
ATOM 2473 C CA . LEU A 1 326 ? 2.393 10.152 -17.810 1.00 84.38 326 LEU A CA 1
ATOM 2474 C C . LEU A 1 326 ? 3.503 9.490 -18.625 1.00 84.38 326 LEU A C 1
ATOM 2476 O O . LEU A 1 326 ? 4.682 9.752 -18.413 1.00 84.38 326 LEU A O 1
ATOM 2480 N N . GLY A 1 327 ? 3.125 8.576 -19.516 1.00 89.38 327 GLY A N 1
ATOM 2481 C CA . GLY A 1 327 ? 4.067 7.739 -20.242 1.00 89.38 327 GLY A CA 1
ATOM 2482 C C . GLY A 1 327 ? 3.426 6.447 -20.723 1.00 89.38 327 GLY A C 1
ATOM 2483 O O . GLY A 1 327 ? 2.206 6.376 -20.884 1.00 89.38 327 GLY A O 1
ATOM 2484 N N . LYS A 1 328 ? 4.245 5.417 -20.932 1.00 91.25 328 LYS A N 1
ATOM 2485 C CA . LYS A 1 328 ? 3.807 4.069 -21.310 1.00 91.25 328 LYS A CA 1
ATOM 2486 C C . LYS A 1 328 ? 4.263 3.032 -20.300 1.00 91.25 328 LYS A C 1
ATOM 2488 O O . LYS A 1 328 ? 5.419 3.050 -19.883 1.00 91.25 328 LYS A O 1
ATOM 2493 N N . VAL A 1 329 ? 3.374 2.119 -19.922 1.00 91.50 329 VAL A N 1
ATOM 2494 C CA . VAL A 1 329 ? 3.737 0.948 -19.118 1.00 91.50 329 VAL A CA 1
ATOM 2495 C C . VAL A 1 329 ? 4.660 0.062 -19.951 1.00 91.50 329 VAL A C 1
ATOM 2497 O O . VAL A 1 329 ? 4.338 -0.300 -21.073 1.00 91.50 329 VAL A O 1
ATOM 2500 N N . VAL A 1 330 ? 5.833 -0.258 -19.409 1.00 92.44 330 VAL A N 1
ATOM 2501 C CA . VAL A 1 330 ? 6.813 -1.143 -20.066 1.00 92.44 330 VAL A CA 1
ATOM 2502 C C . VAL A 1 330 ? 6.626 -2.583 -19.59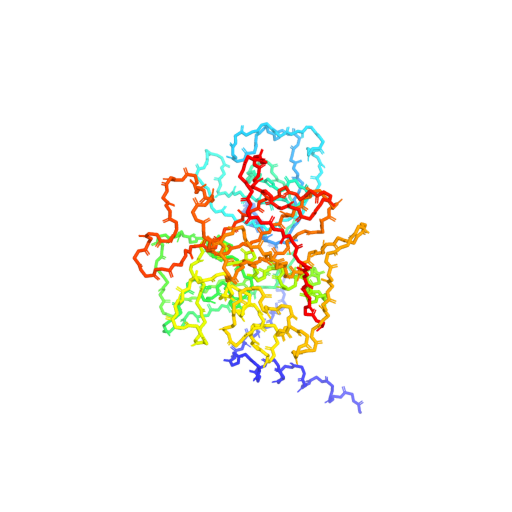5 1.00 92.44 330 VAL A C 1
ATOM 2504 O O . VAL A 1 330 ? 6.851 -3.546 -20.325 1.00 92.44 330 VAL A O 1
ATOM 2507 N N . GLY A 1 331 ? 6.224 -2.737 -18.339 1.00 90.25 331 GLY A N 1
ATOM 2508 C CA . GLY A 1 331 ? 6.060 -4.021 -17.688 1.00 90.25 331 GLY A CA 1
ATOM 2509 C C . GLY A 1 331 ? 6.057 -3.862 -16.180 1.00 90.25 331 GLY A C 1
ATOM 2510 O O . GLY A 1 331 ? 5.988 -2.756 -15.642 1.00 90.25 331 GLY A O 1
ATOM 2511 N N . TRP A 1 332 ? 6.148 -4.980 -15.485 1.00 97.75 332 TRP A N 1
ATOM 2512 C CA . TRP A 1 332 ? 6.181 -5.037 -14.038 1.00 97.75 332 TRP A CA 1
ATOM 2513 C C . TRP A 1 332 ? 6.990 -6.230 -13.554 1.00 97.75 332 TRP A C 1
ATOM 2515 O O . TRP A 1 332 ? 7.317 -7.156 -14.300 1.00 97.75 332 TRP A O 1
ATOM 2525 N N . PHE A 1 333 ? 7.320 -6.220 -12.271 1.00 97.94 333 PHE A N 1
ATOM 2526 C CA . PHE A 1 333 ? 7.912 -7.375 -11.618 1.00 97.94 333 PHE A CA 1
ATOM 2527 C C . PHE A 1 333 ? 7.232 -7.670 -10.292 1.00 97.94 333 PHE A C 1
ATOM 2529 O O . PHE A 1 333 ? 6.581 -6.806 -9.705 1.00 97.94 333 PHE A O 1
ATOM 2536 N N . ARG A 1 334 ? 7.411 -8.894 -9.800 1.00 95.44 334 ARG A N 1
ATOM 2537 C CA . ARG A 1 334 ? 6.916 -9.303 -8.487 1.00 95.44 334 ARG A CA 1
ATOM 2538 C C . ARG A 1 334 ? 7.946 -10.089 -7.711 1.00 95.44 334 ARG A C 1
ATOM 2540 O O . ARG A 1 334 ? 8.695 -10.887 -8.274 1.00 95.44 334 ARG A O 1
ATOM 2547 N N . ILE A 1 335 ? 7.942 -9.866 -6.404 1.00 91.75 335 ILE A N 1
ATOM 2548 C CA . ILE A 1 335 ? 8.734 -10.664 -5.475 1.00 91.75 335 ILE A CA 1
ATOM 2549 C C . ILE A 1 335 ? 8.071 -12.043 -5.384 1.00 91.75 335 ILE A C 1
ATOM 2551 O O . ILE A 1 335 ? 6.872 -12.148 -5.114 1.00 91.75 335 ILE A O 1
ATOM 2555 N N . SER A 1 336 ? 8.868 -13.069 -5.664 1.00 76.06 336 SER A N 1
ATOM 2556 C CA . SER A 1 336 ? 8.537 -14.493 -5.562 1.00 76.06 336 SER A CA 1
ATOM 2557 C C . SER A 1 336 ? 8.642 -15.003 -4.132 1.00 76.06 336 SER A C 1
ATOM 2559 O O . SER A 1 336 ? 9.624 -14.613 -3.460 1.00 76.06 336 SER A O 1
#

Radius of gyration: 23.54 Å; Cα contacts (8 Å, |Δi|>4): 653; chains: 1; bounding box: 53×63×71 Å

Sequence (336 aa):
MKTRKRTLREVLVSAITGVEVKTIVPSPPSSTVGSSGTPSKSIYLVGDSLRVLPHATHYQTGQKIANWVKGRTYKILQVKNVHQSNSKRAYLLDGIKSWVLEQDVEGTTKGHSEQTYQAQKGDTYYGIARKFGLTVDALLVVNGLKKSDILKVGQTLKVNAASRTTTAIPTSVASRVVASALSKVGQKVTVPSNPYGGQCVALIDKIVQELTDKNMSYTNAIDCLKKAKSNGFQVIYDAWGVNPKAGDFYVIQTDGLVYGHIGVCVTDSDGKSIDGVEQNIDGYSDHNKNGINDQLEIGGGGITRRVKRQWMADGSLYDSTGTVKLGKVVGWFRIS

Organism: NCBI:txid1403946

Secondary structure (DSSP, 8-state):
--SSSSSSHHHHHHHHH------PPPPPPP-------PPP-PPPPTT-EEEEPTT--B-TTSPBPPGGGTT-EEEEEEEEEEEETTEEEEEEETTTTEEEEGGGEE---------EEEPPTT--HHHHHHHTT--HHHHHHHTT--TTSPPPTT-EEE------S------SHHHHHHHHHHHHTTS----TT-TT-S-HHHHHHHHHHHHSS---TT--GGGHHHHHHHTT-EEEE-BTTB---TT-EEEEEETT-SS-EEEEESS---SSEEEEEE---SSS----TT---GGGSTTS----EEEEEEE-TTSEEE-TTS-SEEEEEEEEEE--

InterPro domains:
  IPR007921 CHAP domain [PF05257] (194-280)
  IPR018392 LysM domain [PF01476] (117-159)
  IPR018392 LysM domain [PS51782] (115-159)
  IPR018392 LysM domain [SM00257] (116-160)
  IPR018392 LysM domain [cd00118] (115-159)
  IPR036779 LysM domain superfamily [G3DSA:3.10.350.10] (114-155)
  IPR036779 LysM domain superfamily [SSF54106] (115-159)

Mean predicted aligned error: 17.6 Å

Nearest PDB structures (foldseek):
  5udm-assembly1_B  TM=8.310E-01  e=3.208E-10  Streptococcus pyogenes MGAS5005
  5udn-assembly1_B  TM=8.314E-01  e=4.590E-10  Streptococcus pyogenes MGAS5005
  5udn-assembly2_A  TM=8.586E-01  e=4.177E-09  Streptococcus pyogenes MGAS5005
  8h1i-assembly1_A  TM=7.527E-01  e=4.904E-05  Staphylococcus phage GRCS
  4s3j-assembly2_B  TM=8.290E-01  e=9.945E-03  Bacillus cereus ATCC 10876

pLDDT: mean 75.12, std 20.98, range [22.73, 98.19]